Protein AF-A0A5J4PKU8-F1 (afdb_monomer_lite)

Radius of gyration: 22.81 Å; chains: 1; bounding box: 65×33×54 Å

Sequence (201 aa):
ILPSNAQAVIIAEKRQNESDTMTDYYGHSTTRTVILGFSTHKRDLFSEMRKSAKNFEGTAYLAEQNAEYENREKYSMGEGYYLGASKYNGWIIEKEKFYGSQEQIIERYALIASDEKNIRISATPTAEKADHETVTGYFQIVDYSEKALAIFGDTRPIKDQLKALGGRFNPKLTHEGGKQAGWIFQKSKENQLRELTGKIN

Structure (mmCIF, N/CA/C/O backbone):
data_AF-A0A5J4PKU8-F1
#
_entry.id   AF-A0A5J4PKU8-F1
#
loop_
_atom_site.group_PDB
_atom_site.id
_atom_site.type_symbol
_atom_site.label_atom_id
_atom_site.label_alt_id
_atom_site.label_comp_id
_atom_site.label_asym_id
_atom_site.label_entity_id
_atom_site.label_seq_id
_atom_site.pdbx_PDB_ins_code
_atom_site.Cartn_x
_atom_site.Cartn_y
_atom_site.Cartn_z
_atom_site.occupancy
_atom_site.B_iso_or_equiv
_atom_site.auth_seq_id
_atom_site.auth_comp_id
_atom_site.auth_asym_id
_atom_site.auth_atom_id
_atom_site.pdbx_PDB_model_num
ATOM 1 N N . ILE A 1 1 ? -9.080 10.513 -7.622 1.00 63.38 1 ILE A N 1
ATOM 2 C CA . ILE A 1 1 ? -9.808 10.101 -6.394 1.00 63.38 1 ILE A CA 1
ATOM 3 C C . ILE A 1 1 ? -8.764 9.798 -5.328 1.00 63.38 1 ILE A C 1
ATOM 5 O O . ILE A 1 1 ? -8.094 8.784 -5.445 1.00 63.38 1 ILE A O 1
ATOM 9 N N . LEU A 1 2 ? -8.572 10.695 -4.358 1.00 76.69 2 LEU A N 1
ATOM 10 C CA . LEU A 1 2 ? -7.687 10.482 -3.208 1.00 76.69 2 LEU A CA 1
ATOM 11 C C . LEU A 1 2 ? -8.569 10.384 -1.951 1.00 76.69 2 LEU A C 1
ATOM 13 O O . LEU A 1 2 ? -9.312 11.330 -1.688 1.00 76.69 2 LEU A O 1
ATOM 17 N N . PRO A 1 3 ? -8.562 9.261 -1.211 1.00 80.12 3 PRO A N 1
ATOM 18 C CA . PRO A 1 3 ? -9.356 9.133 0.010 1.00 80.12 3 PRO A CA 1
ATOM 19 C C . PRO A 1 3 ? -8.884 10.103 1.101 1.00 80.12 3 PRO A C 1
ATOM 21 O O . PRO A 1 3 ? -7.684 10.252 1.313 1.00 80.12 3 PRO A O 1
ATOM 24 N N . SER A 1 4 ? -9.816 10.702 1.847 1.00 76.88 4 SER A N 1
ATOM 25 C CA . SER A 1 4 ? -9.508 11.680 2.909 1.00 76.88 4 SER A CA 1
ATOM 26 C C . SER A 1 4 ? -8.737 11.095 4.098 1.00 76.88 4 SER A C 1
ATOM 28 O O . SER A 1 4 ? -8.065 11.818 4.826 1.00 76.88 4 SER A O 1
ATOM 30 N N . ASN A 1 5 ? -8.815 9.779 4.306 1.00 80.12 5 ASN A N 1
ATOM 31 C CA . ASN A 1 5 ? -8.081 9.053 5.344 1.00 80.12 5 ASN A CA 1
ATOM 32 C C . ASN A 1 5 ? -6.785 8.397 4.828 1.00 80.12 5 ASN A C 1
ATOM 34 O O . ASN A 1 5 ? -6.136 7.655 5.576 1.00 80.12 5 ASN A O 1
ATOM 38 N N . ALA A 1 6 ? -6.419 8.617 3.561 1.00 84.62 6 ALA A N 1
ATOM 39 C CA . ALA A 1 6 ? -5.191 8.077 3.005 1.00 84.62 6 ALA A CA 1
ATOM 40 C C . ALA A 1 6 ? -3.980 8.784 3.628 1.00 84.62 6 ALA A C 1
ATOM 42 O O . ALA A 1 6 ? -3.899 10.006 3.685 1.00 84.62 6 ALA A O 1
ATOM 43 N N . GLN A 1 7 ? -3.021 7.992 4.096 1.00 87.44 7 GLN A N 1
ATOM 44 C CA . GLN A 1 7 ? -1.744 8.456 4.642 1.00 87.44 7 GLN A CA 1
ATOM 45 C C . GLN A 1 7 ? -0.559 8.098 3.734 1.00 87.44 7 GLN A C 1
ATOM 47 O O . GLN A 1 7 ? 0.571 8.504 4.010 1.00 87.44 7 GLN A O 1
ATOM 52 N N . ALA A 1 8 ? -0.797 7.296 2.696 1.00 90.50 8 ALA A N 1
ATOM 53 C CA . ALA A 1 8 ? 0.196 6.887 1.717 1.00 90.50 8 ALA A CA 1
ATOM 54 C C . ALA A 1 8 ? -0.471 6.430 0.411 1.00 90.50 8 ALA A C 1
ATOM 56 O O . ALA A 1 8 ? -1.631 6.004 0.409 1.00 90.50 8 ALA A O 1
ATOM 57 N N . VAL A 1 9 ? 0.296 6.438 -0.672 1.00 91.62 9 VAL A N 1
ATOM 58 C CA . VAL A 1 9 ? -0.043 5.838 -1.965 1.00 91.62 9 VAL A CA 1
ATOM 59 C C . VAL A 1 9 ? 0.887 4.657 -2.231 1.00 91.62 9 VAL A C 1
ATOM 61 O O . VAL A 1 9 ? 2.054 4.665 -1.841 1.00 91.62 9 VAL A O 1
ATOM 64 N N . ILE A 1 10 ? 0.348 3.608 -2.840 1.00 93.94 10 ILE A N 1
ATOM 65 C CA . ILE A 1 10 ? 1.103 2.445 -3.297 1.00 93.94 10 ILE A CA 1
ATOM 66 C C . ILE A 1 10 ? 1.221 2.576 -4.808 1.00 93.94 10 ILE A C 1
ATOM 68 O O . ILE A 1 10 ? 0.206 2.580 -5.513 1.00 93.94 10 ILE A O 1
ATOM 72 N N . ILE A 1 11 ? 2.452 2.697 -5.287 1.00 94.12 11 ILE A N 1
ATOM 73 C CA . ILE A 1 11 ? 2.769 2.912 -6.697 1.00 94.12 11 ILE A CA 1
ATOM 74 C C . ILE A 1 11 ? 3.611 1.765 -7.229 1.00 94.12 11 ILE A C 1
ATOM 76 O O . ILE A 1 11 ? 4.348 1.134 -6.477 1.00 94.12 11 ILE A O 1
ATOM 80 N N . ALA A 1 12 ? 3.494 1.513 -8.526 1.00 95.38 12 ALA A N 1
ATOM 81 C CA . ALA A 1 12 ? 4.373 0.644 -9.281 1.00 95.38 12 ALA A CA 1
ATOM 82 C C . ALA A 1 12 ? 5.115 1.446 -10.345 1.00 95.38 12 ALA A C 1
ATOM 84 O O . ALA A 1 12 ? 4.489 2.058 -11.210 1.00 95.38 12 ALA A O 1
ATOM 85 N N . GLU A 1 13 ? 6.438 1.402 -10.310 1.00 94.44 13 GLU A N 1
ATOM 86 C CA . GLU A 1 13 ? 7.311 2.053 -11.278 1.00 94.44 13 GLU A CA 1
ATOM 87 C C . GLU A 1 13 ? 7.999 1.016 -12.158 1.00 94.44 13 GLU A C 1
ATOM 89 O O . GLU A 1 13 ? 8.624 0.083 -11.658 1.00 94.44 13 GLU A O 1
ATOM 94 N N . LYS A 1 14 ? 7.902 1.175 -13.479 1.00 94.44 14 LYS A N 1
ATOM 95 C CA . LYS A 1 14 ? 8.684 0.396 -14.435 1.00 94.44 14 LYS A CA 1
ATOM 96 C C . LYS A 1 14 ? 10.022 1.081 -14.645 1.00 94.44 14 LYS A C 1
ATOM 98 O O . LYS A 1 14 ? 10.102 2.078 -15.372 1.00 94.44 14 LYS A O 1
ATOM 103 N N . ARG A 1 15 ? 11.059 0.525 -14.035 1.00 93.50 15 ARG A N 1
ATOM 104 C CA . ARG A 1 15 ? 12.422 1.040 -14.112 1.00 93.50 15 ARG A CA 1
ATOM 105 C C . ARG A 1 15 ? 13.226 0.310 -15.174 1.00 93.50 15 ARG A C 1
ATOM 107 O O . ARG A 1 15 ? 13.052 -0.894 -15.378 1.00 93.50 15 ARG A O 1
ATOM 114 N N . GLN A 1 16 ? 14.086 1.054 -15.853 1.00 90.44 16 GLN A N 1
ATOM 115 C CA . GLN A 1 16 ? 15.059 0.532 -16.798 1.00 90.44 16 GLN A CA 1
ATOM 116 C C . GLN A 1 16 ? 16.458 0.872 -16.292 1.00 90.44 16 GLN A C 1
ATOM 118 O O . GLN A 1 16 ? 16.729 2.015 -15.932 1.00 90.44 16 GLN A O 1
ATOM 123 N N . ASN A 1 17 ? 17.327 -0.137 -16.246 1.00 88.81 17 ASN A N 1
ATOM 124 C CA . ASN A 1 17 ? 18.687 0.028 -15.755 1.00 88.81 17 ASN A CA 1
ATOM 125 C C . ASN A 1 17 ? 19.510 0.834 -16.768 1.00 88.81 17 ASN A C 1
ATOM 127 O O . ASN A 1 17 ? 19.551 0.475 -17.945 1.00 88.81 17 ASN A O 1
ATOM 131 N N . GLU A 1 18 ? 20.164 1.887 -16.289 1.00 86.69 18 GLU A N 1
ATOM 132 C CA . GLU A 1 18 ? 21.045 2.771 -17.065 1.00 86.69 18 GLU A CA 1
ATOM 133 C C . GLU A 1 18 ? 22.462 2.812 -16.471 1.00 86.69 18 GLU A C 1
ATOM 135 O O . GLU A 1 18 ? 23.249 3.707 -16.766 1.00 86.69 18 GLU A O 1
ATOM 140 N N . SER A 1 19 ? 22.788 1.845 -15.611 1.00 81.69 19 SER A N 1
ATOM 141 C CA . SER A 1 19 ? 24.108 1.731 -14.994 1.00 81.69 19 SER A CA 1
ATOM 142 C C . SER A 1 19 ? 25.161 1.396 -16.045 1.00 81.69 19 SER A C 1
ATOM 144 O O . SER A 1 19 ? 24.968 0.498 -16.871 1.00 81.69 19 SER A O 1
ATOM 146 N N . ASP A 1 20 ? 26.295 2.083 -15.978 1.00 79.75 20 ASP A N 1
ATOM 147 C CA . ASP A 1 20 ? 27.429 1.830 -16.857 1.00 79.75 20 ASP A CA 1
ATOM 148 C C . ASP A 1 20 ? 28.435 0.945 -16.126 1.00 79.75 20 ASP A C 1
ATOM 150 O O . ASP A 1 20 ? 29.124 1.386 -15.212 1.00 79.75 20 ASP A O 1
ATOM 154 N N . THR A 1 21 ? 28.544 -0.309 -16.562 1.00 73.69 21 THR A N 1
ATOM 155 C CA . THR A 1 21 ? 29.445 -1.312 -15.973 1.00 73.69 21 THR A CA 1
ATOM 156 C C . THR A 1 21 ? 30.934 -0.963 -16.066 1.00 73.69 21 THR A C 1
ATOM 158 O O . THR A 1 21 ? 31.742 -1.613 -15.405 1.00 73.69 21 THR A O 1
ATOM 161 N N . MET A 1 22 ? 31.308 0.018 -16.893 1.00 74.94 22 MET A N 1
ATOM 162 C CA . MET A 1 22 ? 32.687 0.498 -17.039 1.00 74.94 22 MET A CA 1
ATOM 163 C C . MET A 1 22 ? 33.008 1.661 -16.088 1.00 74.94 22 MET A C 1
ATOM 165 O O . MET A 1 22 ? 34.162 2.087 -16.018 1.00 74.94 22 MET A O 1
ATOM 169 N N . THR A 1 23 ? 32.017 2.163 -15.343 1.00 74.69 23 THR A N 1
ATOM 170 C CA . THR A 1 23 ? 32.163 3.233 -14.344 1.00 74.69 23 THR A CA 1
ATOM 171 C C . THR A 1 23 ? 31.505 2.836 -13.017 1.00 74.69 23 THR A C 1
ATOM 173 O O . THR A 1 23 ? 30.868 1.791 -12.906 1.00 74.69 23 THR A O 1
ATOM 176 N N . ASP A 1 24 ? 31.657 3.657 -11.979 1.00 78.25 24 ASP A N 1
ATOM 177 C CA . ASP A 1 24 ? 30.945 3.519 -10.702 1.00 78.25 24 ASP A CA 1
ATOM 178 C C . ASP A 1 24 ? 29.543 4.164 -10.724 1.00 78.25 24 ASP A C 1
ATOM 180 O O . ASP A 1 24 ? 28.934 4.386 -9.674 1.00 78.25 24 ASP A O 1
ATOM 184 N N . TYR A 1 25 ? 29.006 4.452 -11.914 1.00 80.50 25 TYR A N 1
ATOM 185 C CA . TYR A 1 25 ? 27.690 5.051 -12.083 1.00 80.50 25 TYR A CA 1
ATOM 186 C C . TYR A 1 25 ? 26.569 4.003 -12.040 1.00 80.50 25 TYR A C 1
ATOM 188 O O . TYR A 1 25 ? 26.417 3.181 -12.948 1.00 80.50 25 TYR A O 1
ATOM 196 N N . TYR A 1 26 ? 25.730 4.092 -11.004 1.00 78.31 26 TYR A N 1
ATOM 197 C CA . TYR A 1 26 ? 24.528 3.276 -10.834 1.00 78.31 26 TYR A CA 1
ATOM 198 C C . TYR A 1 26 ? 23.279 4.148 -10.943 1.00 78.31 26 TYR A C 1
ATOM 200 O O . TYR A 1 26 ? 23.085 5.073 -10.153 1.00 78.31 26 TYR A O 1
ATOM 208 N N . GLY A 1 27 ? 22.418 3.845 -11.913 1.00 82.88 27 GLY A N 1
ATOM 209 C CA . GLY A 1 27 ? 21.256 4.668 -12.233 1.00 82.88 27 GLY A CA 1
ATOM 210 C C . GLY A 1 27 ? 20.126 3.884 -12.892 1.00 82.88 27 GLY A C 1
ATOM 211 O O . GLY A 1 27 ? 20.308 2.770 -13.390 1.00 82.88 27 GLY A O 1
ATOM 212 N N . HIS A 1 28 ? 18.931 4.467 -12.867 1.00 87.50 28 HIS A N 1
ATOM 213 C CA . HIS A 1 28 ? 17.771 3.962 -13.589 1.00 87.50 28 HIS A CA 1
ATOM 214 C C . HIS A 1 28 ? 16.870 5.113 -14.030 1.00 87.50 28 HIS A C 1
ATOM 216 O O . HIS A 1 28 ? 16.802 6.148 -13.363 1.00 87.50 28 HIS A O 1
ATOM 222 N N . SER A 1 29 ? 16.105 4.881 -15.092 1.00 88.38 29 SER A N 1
ATOM 223 C CA . SER A 1 29 ? 15.015 5.761 -15.506 1.00 88.38 29 SER A CA 1
ATOM 224 C C . SER A 1 29 ? 13.658 5.103 -15.260 1.00 88.38 29 SER A C 1
ATOM 226 O O . SER A 1 29 ? 13.487 3.889 -15.415 1.00 88.38 29 SER A O 1
ATOM 228 N N . THR A 1 30 ? 12.667 5.903 -14.859 1.00 90.94 30 THR A N 1
ATOM 229 C CA . THR A 1 30 ? 11.283 5.441 -14.692 1.00 90.94 30 THR A CA 1
ATOM 230 C C . THR A 1 30 ? 10.509 5.690 -15.978 1.00 90.94 30 THR A C 1
ATOM 232 O O . THR A 1 30 ? 10.196 6.822 -16.335 1.00 90.94 30 THR A O 1
ATOM 235 N N . THR A 1 31 ? 10.180 4.606 -16.675 1.00 89.38 31 THR A N 1
ATOM 236 C CA . THR A 1 31 ? 9.471 4.646 -17.966 1.00 89.38 31 THR A CA 1
ATOM 237 C C . THR A 1 31 ? 7.957 4.731 -17.807 1.00 89.38 31 THR A C 1
ATOM 239 O O . THR A 1 31 ? 7.258 5.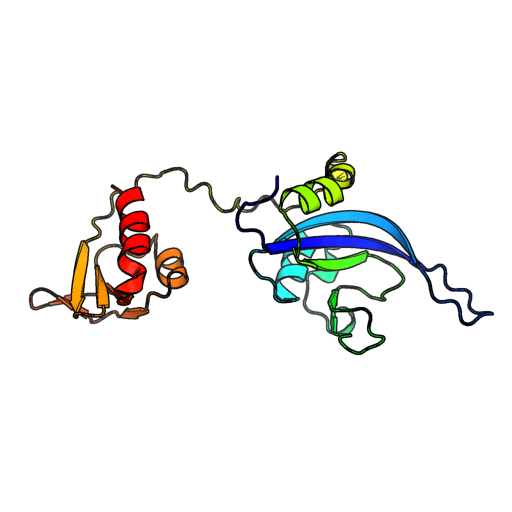196 -18.706 1.00 89.38 31 THR A O 1
ATOM 242 N N . ARG A 1 32 ? 7.426 4.248 -16.679 1.00 90.56 32 ARG A N 1
ATOM 243 C CA . ARG A 1 32 ? 5.990 4.247 -16.396 1.00 90.56 32 ARG A CA 1
ATOM 244 C C . ARG A 1 32 ? 5.727 4.168 -14.902 1.00 90.56 32 ARG A C 1
ATOM 246 O O . ARG A 1 32 ? 6.312 3.322 -14.236 1.00 90.56 32 ARG A O 1
ATOM 253 N N . THR A 1 33 ? 4.770 4.953 -14.424 1.00 91.75 33 THR A N 1
ATOM 254 C CA . THR A 1 33 ? 4.276 4.887 -13.045 1.00 91.75 33 THR A CA 1
ATOM 255 C C . THR A 1 33 ? 2.795 4.540 -13.055 1.00 91.75 33 THR A C 1
ATOM 257 O O . THR A 1 33 ? 2.028 5.093 -13.841 1.00 91.75 33 THR A O 1
ATOM 260 N N . VAL A 1 34 ? 2.393 3.606 -12.198 1.00 92.69 34 VAL A N 1
ATOM 261 C CA . VAL A 1 34 ? 1.014 3.138 -12.050 1.00 92.69 34 VAL A CA 1
ATOM 262 C C . VAL A 1 34 ? 0.613 3.246 -10.585 1.00 92.69 34 VAL A C 1
ATOM 264 O O . VAL A 1 34 ? 1.287 2.717 -9.708 1.00 92.69 34 VAL A O 1
ATOM 267 N N . ILE A 1 35 ? -0.505 3.903 -10.305 1.00 91.94 35 ILE A N 1
ATOM 268 C CA . ILE A 1 35 ? -1.098 3.957 -8.970 1.00 91.94 35 ILE A CA 1
ATOM 269 C C . ILE A 1 35 ? -1.844 2.644 -8.739 1.00 91.94 35 ILE A C 1
ATOM 271 O O . ILE A 1 35 ? -2.837 2.365 -9.414 1.00 91.94 35 ILE A O 1
ATOM 275 N N . LEU A 1 36 ? -1.368 1.846 -7.783 1.00 91.12 36 LEU A N 1
ATOM 276 C CA . LEU A 1 36 ? -1.957 0.552 -7.441 1.00 91.12 36 LEU A CA 1
ATOM 277 C C . LEU A 1 36 ? -2.980 0.641 -6.304 1.00 91.12 36 LEU A C 1
ATOM 279 O O . LEU A 1 36 ? -3.867 -0.206 -6.197 1.00 91.12 36 LEU A O 1
ATOM 283 N N . GLY A 1 37 ? -2.873 1.648 -5.435 1.00 90.81 37 GLY A N 1
ATOM 284 C CA . GLY A 1 37 ? -3.809 1.823 -4.327 1.00 90.81 37 GLY A CA 1
ATOM 285 C C . GLY A 1 37 ? -3.425 2.924 -3.349 1.00 90.81 37 GLY A C 1
ATOM 286 O O . GLY A 1 37 ? -2.385 3.565 -3.473 1.00 90.81 37 GLY A O 1
ATOM 287 N N . PHE A 1 38 ? -4.269 3.113 -2.339 1.00 89.44 38 PHE A N 1
ATOM 288 C CA . PHE A 1 38 ? -4.036 4.033 -1.228 1.00 89.44 38 PHE A CA 1
ATOM 289 C C . PHE A 1 38 ? -4.008 3.263 0.087 1.00 89.44 38 PHE A C 1
ATOM 291 O O . PHE A 1 38 ? -4.675 2.241 0.240 1.00 89.44 38 PHE A O 1
ATOM 298 N N . SER A 1 39 ? -3.246 3.768 1.050 1.00 86.88 39 SER A N 1
ATOM 299 C CA . SER A 1 39 ? -3.094 3.162 2.366 1.00 86.88 39 SER A CA 1
ATOM 300 C C . SER A 1 39 ? -3.455 4.155 3.461 1.00 86.88 39 SER A C 1
ATOM 302 O O . SER A 1 39 ? -3.035 5.309 3.432 1.00 86.88 39 SER A O 1
ATOM 304 N N . THR A 1 40 ? -4.134 3.671 4.494 1.00 86.25 40 THR A N 1
ATOM 305 C CA . THR A 1 40 ? -4.431 4.416 5.726 1.00 86.25 40 THR A CA 1
ATOM 306 C C . THR A 1 40 ? -3.295 4.352 6.750 1.00 86.25 40 THR A C 1
ATOM 308 O O . THR A 1 40 ? -3.353 5.026 7.773 1.00 86.25 40 THR A O 1
ATOM 311 N N . HIS A 1 41 ? -2.245 3.565 6.501 1.00 82.94 41 HIS A N 1
ATOM 312 C CA . HIS A 1 41 ? -1.101 3.394 7.393 1.00 82.94 41 HIS A CA 1
ATOM 313 C C . HIS A 1 41 ? 0.172 4.046 6.836 1.00 82.94 41 HIS A C 1
ATOM 315 O O . HIS A 1 41 ? 0.477 3.926 5.652 1.00 82.94 41 HIS A O 1
ATOM 321 N N . LYS A 1 42 ? 0.989 4.646 7.711 1.00 83.44 42 LYS A N 1
ATOM 322 C CA . LYS A 1 42 ? 2.340 5.141 7.364 1.00 83.44 42 LYS A CA 1
ATOM 323 C C . LYS A 1 42 ? 3.427 4.064 7.412 1.00 83.44 42 LYS A C 1
ATOM 325 O O . LYS A 1 42 ? 4.571 4.327 7.059 1.00 83.44 42 LYS A O 1
ATOM 330 N N . ARG A 1 43 ? 3.108 2.864 7.904 1.00 85.25 43 ARG A N 1
ATOM 331 C CA . ARG A 1 43 ? 4.070 1.756 8.002 1.00 85.25 43 ARG A CA 1
ATOM 332 C C . ARG A 1 43 ? 4.298 1.125 6.633 1.00 85.25 43 ARG A C 1
ATOM 334 O O . ARG A 1 43 ? 3.350 0.958 5.871 1.00 85.25 43 ARG A O 1
ATOM 341 N N . ASP A 1 44 ? 5.536 0.725 6.374 1.00 86.81 44 ASP A N 1
ATOM 342 C CA . ASP A 1 44 ? 5.917 -0.005 5.165 1.00 86.81 44 ASP A CA 1
ATOM 343 C C . ASP A 1 44 ? 5.532 -1.480 5.339 1.00 86.81 44 ASP A C 1
ATOM 345 O O . ASP A 1 44 ? 6.255 -2.258 5.964 1.00 86.81 44 ASP A O 1
ATOM 349 N N . LEU A 1 45 ? 4.331 -1.839 4.881 1.00 88.38 45 LEU A N 1
ATOM 350 C CA . LEU A 1 45 ? 3.770 -3.183 5.005 1.00 88.38 45 LEU A CA 1
ATOM 351 C C . LEU A 1 45 ? 3.799 -3.876 3.641 1.00 88.38 45 LEU A C 1
ATOM 353 O O . LEU A 1 45 ? 3.022 -3.531 2.753 1.00 88.38 45 LEU A O 1
ATOM 357 N N . PHE A 1 46 ? 4.651 -4.892 3.480 1.00 90.56 46 PHE A N 1
ATOM 358 C CA . PHE A 1 46 ? 4.696 -5.666 2.233 1.00 90.56 46 PHE A CA 1
ATOM 359 C C . PHE A 1 46 ? 3.386 -6.395 1.941 1.00 90.56 46 PHE A C 1
ATOM 361 O O . PHE A 1 46 ? 3.045 -6.576 0.781 1.00 90.56 46 PHE A O 1
ATOM 368 N N . SER A 1 47 ? 2.611 -6.759 2.966 1.00 89.56 47 SER A N 1
ATOM 369 C CA . SER A 1 47 ? 1.279 -7.343 2.781 1.00 89.56 47 SER A CA 1
ATOM 370 C C . SER A 1 47 ? 0.329 -6.411 2.023 1.00 89.56 47 SER A C 1
ATOM 372 O O . SER A 1 47 ? -0.442 -6.881 1.190 1.00 89.56 47 SER A O 1
ATOM 374 N N . GLU A 1 48 ? 0.396 -5.099 2.267 1.00 91.12 48 GLU A N 1
ATOM 375 C CA . GLU A 1 48 ? -0.401 -4.117 1.525 1.00 91.12 48 GLU A CA 1
ATOM 376 C C . GLU A 1 48 ? 0.108 -3.947 0.097 1.00 91.12 48 GLU A C 1
ATOM 378 O O . GLU A 1 48 ? -0.692 -3.930 -0.834 1.00 91.12 48 GLU A O 1
ATOM 383 N N . MET A 1 49 ? 1.430 -3.873 -0.086 1.00 93.31 49 MET A N 1
ATOM 384 C CA . MET A 1 49 ? 2.032 -3.775 -1.419 1.00 93.31 49 MET A CA 1
ATOM 385 C C . MET A 1 49 ? 1.681 -4.997 -2.277 1.00 93.31 49 MET A C 1
ATOM 387 O O . MET A 1 49 ? 1.241 -4.835 -3.409 1.00 93.31 49 MET A O 1
ATOM 391 N N . ARG A 1 50 ? 1.763 -6.208 -1.710 1.00 92.81 50 ARG A N 1
ATOM 392 C CA . ARG A 1 50 ? 1.357 -7.468 -2.354 1.00 92.81 50 ARG A CA 1
ATOM 393 C C . ARG A 1 50 ? -0.122 -7.500 -2.713 1.00 92.81 50 ARG A C 1
ATOM 395 O O . ARG A 1 50 ? -0.483 -7.930 -3.804 1.00 92.81 50 ARG A O 1
ATOM 402 N N . LYS A 1 51 ? -0.988 -7.034 -1.807 1.00 91.56 51 LYS A N 1
ATOM 403 C CA . LYS A 1 51 ? -2.428 -6.944 -2.077 1.00 91.56 51 LYS A CA 1
ATOM 404 C C . LYS A 1 51 ? -2.691 -6.041 -3.283 1.00 91.56 51 LYS A C 1
ATOM 406 O O . LYS A 1 51 ? -3.445 -6.432 -4.165 1.00 91.56 51 LYS A O 1
ATOM 411 N N . SER A 1 52 ? -2.032 -4.886 -3.336 1.00 90.62 52 SER A N 1
ATOM 412 C CA . SER A 1 52 ? -2.166 -3.922 -4.433 1.00 90.62 52 SER A CA 1
ATOM 413 C C . SER A 1 52 ? -1.496 -4.384 -5.731 1.00 90.62 52 SER A C 1
ATOM 415 O O . SER A 1 52 ? -1.948 -4.018 -6.811 1.00 90.62 52 SER A O 1
ATOM 417 N N . ALA A 1 53 ? -0.463 -5.229 -5.655 1.00 92.12 53 ALA A N 1
ATOM 418 C CA . ALA A 1 53 ? 0.228 -5.788 -6.819 1.00 92.12 53 ALA A CA 1
ATOM 419 C C . ALA A 1 53 ? -0.711 -6.560 -7.761 1.00 92.12 53 ALA A C 1
ATOM 421 O O . ALA A 1 53 ? -0.501 -6.560 -8.974 1.00 92.12 53 ALA A O 1
ATOM 422 N N . LYS A 1 54 ? -1.776 -7.170 -7.214 1.00 90.88 54 LYS A N 1
ATOM 423 C CA . LYS A 1 54 ? -2.806 -7.910 -7.968 1.00 90.88 54 LYS A CA 1
ATOM 424 C C . LYS A 1 54 ? -3.619 -7.024 -8.909 1.00 90.88 54 LYS A C 1
ATOM 426 O O . LYS A 1 54 ? -4.244 -7.532 -9.833 1.00 90.88 54 LYS A O 1
ATOM 431 N N . ASN A 1 55 ? -3.619 -5.714 -8.682 1.00 89.25 55 ASN A N 1
ATOM 432 C CA . ASN A 1 55 ? -4.497 -4.790 -9.391 1.00 89.25 55 ASN A CA 1
ATOM 433 C C . ASN A 1 55 ? -4.006 -4.475 -10.808 1.00 89.25 55 ASN A C 1
ATOM 435 O O . ASN A 1 55 ? -4.757 -3.945 -11.627 1.00 89.25 55 ASN A O 1
ATOM 439 N N . PHE A 1 56 ? -2.747 -4.795 -11.099 1.00 91.44 56 PHE A N 1
ATOM 440 C CA . PHE A 1 56 ? -2.122 -4.555 -12.384 1.00 91.44 56 PHE A CA 1
ATOM 441 C C . PHE A 1 56 ? -1.383 -5.808 -12.846 1.00 91.44 56 PHE A C 1
ATOM 443 O O . PHE A 1 56 ? -0.517 -6.326 -12.145 1.00 91.44 56 PHE A O 1
ATOM 450 N N . GLU A 1 57 ? -1.699 -6.275 -14.054 1.00 88.56 57 GLU A N 1
ATOM 451 C CA . GLU A 1 57 ? -1.105 -7.487 -14.635 1.00 88.56 57 GLU A CA 1
ATOM 452 C C . GLU A 1 57 ? 0.427 -7.434 -14.648 1.00 88.56 57 GLU A C 1
ATOM 454 O O . GLU A 1 57 ? 1.083 -8.428 -14.345 1.00 88.56 57 GLU A O 1
ATOM 459 N N . GLY A 1 58 ? 1.005 -6.253 -14.902 1.00 87.75 58 GLY A N 1
ATOM 460 C CA . GLY A 1 58 ? 2.455 -6.060 -14.908 1.00 87.75 58 GLY A CA 1
ATOM 461 C C . GLY A 1 58 ? 3.127 -6.272 -13.551 1.00 87.75 58 GLY A C 1
ATOM 462 O O . GLY A 1 58 ? 4.329 -6.488 -13.521 1.00 87.75 58 GLY A O 1
ATOM 463 N N . THR A 1 59 ? 2.380 -6.258 -12.446 1.00 92.31 59 THR A N 1
ATOM 464 C CA . THR A 1 59 ? 2.896 -6.499 -11.089 1.00 92.31 59 THR A CA 1
ATOM 465 C C . THR A 1 59 ? 2.317 -7.742 -10.426 1.00 92.31 59 THR A C 1
ATOM 467 O O . THR A 1 59 ? 2.684 -8.046 -9.294 1.00 92.31 59 THR A O 1
ATOM 470 N N . ALA A 1 60 ? 1.436 -8.487 -11.097 1.00 90.81 60 ALA A N 1
ATOM 471 C CA . ALA A 1 60 ? 0.700 -9.589 -10.478 1.00 90.81 60 ALA A CA 1
ATOM 472 C C . ALA A 1 60 ? 1.620 -10.684 -9.904 1.00 90.81 60 ALA A C 1
ATOM 474 O O . ALA A 1 60 ? 1.303 -11.282 -8.878 1.00 90.81 60 ALA A O 1
ATOM 475 N N . TYR A 1 61 ? 2.795 -10.896 -10.503 1.00 90.19 61 TYR A N 1
ATOM 476 C CA . TYR A 1 61 ? 3.798 -11.850 -10.015 1.00 90.19 61 TYR A CA 1
ATOM 477 C C . TYR A 1 61 ? 4.431 -11.454 -8.667 1.00 90.19 61 TYR A C 1
ATOM 479 O O . TYR A 1 61 ? 4.968 -12.308 -7.968 1.00 90.19 61 TYR A O 1
ATOM 487 N N . LEU A 1 62 ? 4.343 -10.178 -8.272 1.00 90.81 62 LEU A N 1
ATOM 488 C CA . LEU A 1 62 ? 4.807 -9.669 -6.975 1.00 90.81 62 LEU A CA 1
ATOM 489 C C . LEU A 1 62 ? 3.749 -9.808 -5.873 1.00 90.81 62 LEU A C 1
ATOM 491 O O . LEU A 1 62 ? 3.976 -9.373 -4.747 1.00 90.81 62 LEU A O 1
ATOM 495 N N . ALA A 1 63 ? 2.573 -10.357 -6.180 1.00 89.81 63 ALA A N 1
ATOM 496 C CA . ALA A 1 63 ? 1.470 -10.436 -5.230 1.00 89.81 63 ALA A CA 1
ATOM 497 C C . ALA A 1 63 ? 1.608 -11.560 -4.198 1.00 89.81 63 ALA A C 1
ATOM 499 O O . ALA A 1 63 ? 0.961 -11.515 -3.148 1.00 89.81 63 ALA A O 1
ATOM 500 N N . GLU A 1 64 ? 2.431 -12.559 -4.492 1.00 88.31 64 GLU A N 1
ATOM 501 C CA . GLU A 1 64 ? 2.719 -13.658 -3.582 1.00 88.31 64 GLU A CA 1
ATOM 502 C C . GLU A 1 64 ? 3.925 -13.335 -2.702 1.00 88.31 64 GLU A C 1
ATOM 504 O O . GLU A 1 64 ? 4.777 -12.507 -3.031 1.00 88.31 64 GLU A O 1
ATOM 509 N N . GLN A 1 65 ? 3.971 -13.948 -1.522 1.00 89.56 65 GLN A N 1
ATOM 510 C CA . GLN A 1 65 ? 5.088 -13.741 -0.612 1.00 89.56 65 GLN A CA 1
ATOM 511 C C . GLN A 1 65 ? 6.351 -14.387 -1.186 1.00 89.56 65 GLN A C 1
ATOM 513 O O . GLN A 1 65 ? 6.422 -15.605 -1.316 1.00 89.56 65 GLN A O 1
ATOM 518 N N . ASN A 1 66 ? 7.357 -13.565 -1.480 1.00 89.69 66 ASN A N 1
ATOM 519 C CA . ASN A 1 66 ? 8.657 -14.018 -1.956 1.00 89.69 66 ASN A CA 1
ATOM 520 C C . ASN A 1 66 ? 9.767 -13.163 -1.329 1.00 89.69 66 ASN A C 1
ATOM 522 O O . ASN A 1 66 ? 9.773 -11.943 -1.481 1.00 89.69 66 ASN A O 1
ATOM 526 N N . ALA A 1 67 ? 10.703 -13.812 -0.630 1.00 87.69 67 ALA A N 1
ATOM 527 C CA . ALA A 1 67 ? 11.823 -13.145 0.027 1.00 87.69 67 ALA A CA 1
ATOM 528 C C . ALA A 1 67 ? 12.787 -12.475 -0.965 1.00 87.69 67 ALA A C 1
ATOM 530 O O . ALA A 1 67 ? 13.345 -11.435 -0.636 1.00 87.69 67 ALA A O 1
ATOM 531 N N . GLU A 1 68 ? 12.935 -13.016 -2.178 1.00 88.69 68 GLU A N 1
ATOM 532 C CA . GLU A 1 68 ? 13.794 -12.441 -3.226 1.00 88.69 68 GLU A CA 1
ATOM 533 C C . GLU A 1 68 ? 13.246 -11.124 -3.777 1.00 88.69 68 GLU A C 1
ATOM 535 O O . GLU A 1 68 ? 13.991 -10.313 -4.316 1.00 88.69 68 GLU A O 1
ATOM 540 N N . TYR A 1 69 ? 11.938 -10.904 -3.634 1.00 91.31 69 TYR A N 1
ATOM 541 C CA . TYR A 1 69 ? 11.289 -9.677 -4.072 1.00 91.31 69 TYR A CA 1
ATOM 542 C C . TYR A 1 69 ? 11.017 -8.703 -2.928 1.00 91.31 69 TYR A C 1
ATOM 544 O O . TYR A 1 69 ? 10.625 -7.579 -3.209 1.00 91.31 69 TYR A O 1
ATOM 552 N N . GLU A 1 70 ? 11.214 -9.077 -1.661 1.00 93.19 70 GLU A N 1
ATOM 553 C CA . GLU A 1 70 ? 10.987 -8.207 -0.499 1.00 93.19 70 GLU A CA 1
ATOM 554 C C . GLU A 1 70 ? 12.273 -7.503 -0.047 1.00 93.19 70 GLU A C 1
ATOM 556 O O . GLU A 1 70 ? 12.988 -7.973 0.840 1.00 93.19 70 GLU A O 1
ATOM 561 N N . ASN A 1 71 ? 12.527 -6.314 -0.586 1.00 92.44 71 ASN A N 1
ATOM 562 C CA . ASN A 1 71 ? 13.742 -5.564 -0.280 1.00 92.44 71 ASN A CA 1
ATOM 563 C C . ASN A 1 71 ? 13.536 -4.646 0.928 1.00 92.44 71 ASN A C 1
ATOM 565 O O . ASN A 1 71 ? 12.600 -3.845 0.973 1.00 92.44 71 ASN A O 1
ATOM 569 N N . ARG A 1 72 ? 14.407 -4.783 1.937 1.00 90.81 72 ARG A N 1
ATOM 570 C CA . ARG A 1 72 ? 14.301 -4.139 3.263 1.00 90.81 72 ARG A CA 1
ATOM 571 C C . ARG A 1 72 ? 15.520 -3.276 3.572 1.00 90.81 72 ARG A C 1
ATOM 573 O O . ARG A 1 72 ? 16.140 -3.394 4.628 1.00 90.81 72 ARG A O 1
ATOM 580 N N . GLU A 1 73 ? 15.858 -2.385 2.662 1.00 87.50 73 GLU A N 1
ATOM 581 C CA . GLU A 1 73 ? 17.119 -1.650 2.663 1.00 87.50 73 GLU A CA 1
ATOM 582 C C . GLU A 1 73 ? 16.995 -0.313 3.415 1.00 87.50 73 GLU A C 1
ATOM 584 O O . GLU A 1 73 ? 17.017 0.767 2.833 1.00 87.50 73 GLU A O 1
ATOM 589 N N . LYS A 1 74 ? 16.831 -0.366 4.744 1.00 78.19 74 LYS A N 1
ATOM 590 C CA . LYS A 1 74 ? 16.775 0.829 5.621 1.00 78.19 74 LYS A CA 1
ATOM 591 C C . LYS A 1 74 ? 18.110 1.137 6.308 1.00 78.19 74 LYS A C 1
ATOM 593 O O . LYS A 1 74 ? 18.168 1.278 7.527 1.00 78.19 74 LYS A O 1
ATOM 598 N N . TYR A 1 75 ? 19.182 1.236 5.535 1.00 78.62 75 TYR A N 1
ATOM 599 C CA . TYR A 1 75 ? 20.486 1.731 5.997 1.00 78.62 75 TYR A CA 1
ATOM 600 C C . TYR A 1 75 ? 20.860 3.014 5.237 1.00 78.62 75 TYR A C 1
ATOM 602 O O . TYR A 1 75 ? 20.167 3.389 4.301 1.00 78.62 75 TYR A O 1
ATOM 610 N N . SER A 1 76 ? 21.926 3.716 5.644 1.00 70.94 76 SER A N 1
ATOM 611 C CA . SER A 1 76 ? 22.278 5.069 5.150 1.00 70.94 76 SER A CA 1
ATOM 612 C C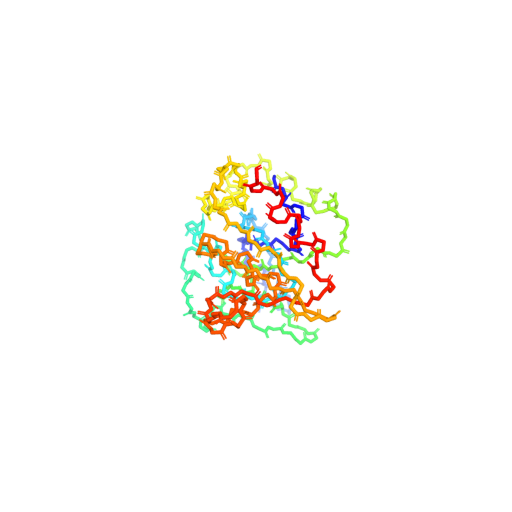 . SER A 1 76 ? 22.507 5.186 3.631 1.00 70.94 76 SER A C 1
ATOM 614 O O . SER A 1 76 ? 22.579 6.298 3.125 1.00 70.94 76 SER A O 1
ATOM 616 N N . MET A 1 77 ? 22.631 4.056 2.934 1.00 76.81 77 MET A N 1
ATOM 617 C CA . MET A 1 77 ? 22.808 3.923 1.480 1.00 76.81 77 MET A CA 1
ATOM 618 C C . MET A 1 77 ? 21.815 2.906 0.889 1.00 76.81 77 MET A C 1
ATOM 620 O O . MET A 1 77 ? 22.049 2.348 -0.174 1.00 76.81 77 MET A O 1
ATOM 624 N N . GLY A 1 78 ? 20.774 2.561 1.647 1.00 78.56 78 GLY A N 1
ATOM 625 C CA . GLY A 1 78 ? 19.790 1.565 1.257 1.00 78.56 78 GLY A CA 1
ATOM 626 C C . GLY A 1 78 ? 18.633 2.198 0.502 1.00 78.56 78 GLY A C 1
ATOM 627 O O . GLY A 1 78 ? 18.250 3.339 0.762 1.00 78.56 78 GLY A O 1
ATOM 628 N N . GLU A 1 79 ? 18.045 1.434 -0.407 1.00 79.56 79 GLU A N 1
ATOM 629 C CA . GLU A 1 79 ? 17.073 1.942 -1.371 1.00 79.56 79 GLU A CA 1
ATOM 630 C C . GLU A 1 79 ? 15.616 1.923 -0.879 1.00 79.56 79 GLU A C 1
ATOM 632 O O . GLU A 1 79 ? 14.672 2.134 -1.655 1.00 79.56 79 GLU A O 1
ATOM 637 N N . GLY A 1 80 ? 15.420 1.681 0.420 1.00 87.38 80 GLY A N 1
ATOM 638 C CA . GLY A 1 80 ? 14.127 1.712 1.089 1.00 87.38 80 GLY A CA 1
ATOM 639 C C . GLY A 1 80 ? 13.417 0.359 1.146 1.00 87.38 80 GLY A C 1
ATOM 640 O O . GLY A 1 80 ? 14.034 -0.701 1.214 1.00 87.38 80 GLY A O 1
ATOM 641 N N . TYR A 1 81 ? 12.085 0.405 1.235 1.00 92.19 81 TYR A N 1
ATOM 642 C CA . TYR A 1 81 ? 11.222 -0.779 1.313 1.00 92.19 81 TYR A CA 1
ATOM 643 C C . TYR A 1 81 ? 10.407 -0.891 0.030 1.00 92.19 81 TYR A C 1
ATOM 645 O O . TYR A 1 81 ? 9.539 -0.048 -0.205 1.00 92.19 81 TYR A O 1
ATOM 653 N N . TYR A 1 82 ? 10.660 -1.930 -0.762 1.00 93.56 82 TYR A N 1
ATOM 654 C CA . TYR A 1 82 ? 10.003 -2.112 -2.055 1.00 93.56 82 TYR A CA 1
ATOM 655 C C . TYR A 1 82 ? 9.837 -3.590 -2.426 1.00 93.56 82 TYR A C 1
ATOM 657 O O . TYR A 1 82 ? 10.595 -4.447 -1.964 1.00 93.56 82 TYR A O 1
ATOM 665 N N . LEU A 1 83 ? 8.838 -3.881 -3.266 1.00 94.06 83 LEU A N 1
ATOM 666 C CA . LEU A 1 83 ? 8.719 -5.162 -3.956 1.00 94.06 83 LEU A CA 1
ATOM 667 C C . LEU A 1 83 ? 9.331 -5.071 -5.348 1.00 94.06 83 LEU A C 1
ATOM 669 O O . LEU A 1 83 ? 8.940 -4.200 -6.119 1.00 94.06 83 LEU A O 1
ATOM 673 N N . GLY A 1 84 ? 10.244 -5.973 -5.686 1.00 93.19 84 GLY A N 1
ATOM 674 C CA . GLY A 1 84 ? 10.860 -6.007 -7.010 1.00 93.19 84 GLY A CA 1
ATOM 675 C C . GLY A 1 84 ? 12.094 -6.896 -7.059 1.00 93.19 84 GLY A C 1
ATOM 676 O O . GLY A 1 84 ? 12.688 -7.192 -6.029 1.00 93.19 84 GLY A O 1
ATOM 677 N N . ALA A 1 85 ? 12.484 -7.319 -8.261 1.00 89.31 85 ALA A N 1
ATOM 678 C CA . ALA A 1 85 ? 13.667 -8.162 -8.468 1.00 89.31 85 ALA A CA 1
ATOM 679 C C . ALA A 1 85 ? 14.989 -7.416 -8.230 1.00 89.31 85 ALA A C 1
ATOM 681 O O . ALA A 1 85 ? 15.991 -8.018 -7.868 1.00 89.31 85 ALA A O 1
ATOM 682 N N . SER A 1 86 ? 15.005 -6.110 -8.485 1.00 88.88 86 SER A N 1
ATOM 683 C CA . SER A 1 86 ? 16.173 -5.244 -8.336 1.00 88.88 86 SER A CA 1
ATOM 684 C C . SER A 1 86 ? 15.706 -3.799 -8.296 1.00 88.88 86 SER A C 1
ATOM 686 O O . SER A 1 86 ? 14.750 -3.465 -8.981 1.00 88.88 86 SER A O 1
ATOM 688 N N . LYS A 1 87 ? 16.403 -2.911 -7.586 1.00 86.25 87 LYS A N 1
ATOM 689 C CA . LYS A 1 87 ? 16.071 -1.481 -7.571 1.00 86.25 87 LYS A CA 1
ATOM 690 C C . LYS A 1 87 ? 16.038 -0.830 -8.962 1.00 86.25 87 LYS A C 1
ATOM 692 O O . LYS A 1 87 ? 15.245 0.090 -9.176 1.00 86.25 87 LYS A O 1
ATOM 697 N N . TYR A 1 88 ? 16.890 -1.293 -9.876 1.00 87.94 88 TYR A N 1
ATOM 698 C CA . TYR A 1 88 ? 17.195 -0.601 -11.132 1.00 87.94 88 TYR A CA 1
ATOM 699 C C . TYR A 1 88 ? 16.385 -1.090 -12.333 1.00 87.94 88 TYR A C 1
ATOM 701 O O . TYR A 1 88 ? 16.375 -0.428 -13.366 1.00 87.94 88 TYR A O 1
ATOM 709 N N . ASN A 1 89 ? 15.730 -2.251 -12.245 1.00 90.19 89 ASN A N 1
ATOM 710 C CA . ASN A 1 89 ? 15.075 -2.861 -13.399 1.00 90.19 89 ASN A CA 1
ATOM 711 C C . ASN A 1 89 ? 13.767 -3.562 -13.034 1.00 90.19 89 ASN A C 1
ATOM 713 O O . ASN A 1 89 ? 13.658 -4.233 -12.008 1.00 90.19 89 ASN A O 1
ATOM 717 N N . GLY A 1 90 ? 12.812 -3.479 -13.953 1.00 93.00 90 GLY A N 1
ATOM 718 C CA . GLY A 1 90 ? 11.527 -4.146 -13.870 1.00 93.00 90 GLY A CA 1
ATOM 719 C C . GLY A 1 90 ? 10.506 -3.311 -13.116 1.00 93.00 90 GLY A C 1
ATOM 720 O O . GLY A 1 90 ? 10.637 -2.094 -12.986 1.00 93.00 90 GLY A O 1
ATOM 721 N N . TRP A 1 91 ? 9.446 -3.972 -12.663 1.00 95.25 91 TRP A N 1
ATOM 722 C CA . TRP A 1 91 ? 8.413 -3.321 -11.872 1.00 95.25 91 TRP A CA 1
ATOM 723 C C . TRP A 1 91 ? 8.796 -3.284 -10.404 1.00 95.25 91 TRP A C 1
ATOM 725 O O . TRP A 1 91 ? 9.041 -4.331 -9.802 1.00 95.25 91 TRP A O 1
ATOM 735 N N . ILE A 1 92 ? 8.788 -2.076 -9.845 1.00 95.44 92 ILE A N 1
ATOM 736 C CA . ILE A 1 92 ? 9.061 -1.805 -8.441 1.00 95.44 92 ILE A CA 1
ATOM 737 C C . ILE A 1 92 ? 7.811 -1.263 -7.784 1.00 95.44 92 ILE A C 1
ATOM 739 O O . ILE A 1 92 ? 7.322 -0.208 -8.177 1.00 95.44 92 ILE A O 1
ATOM 743 N N . ILE A 1 93 ? 7.300 -1.977 -6.784 1.00 95.00 93 ILE A N 1
ATOM 744 C CA . ILE A 1 93 ? 6.196 -1.495 -5.961 1.00 95.00 93 ILE A CA 1
ATOM 745 C C . ILE A 1 93 ? 6.768 -0.878 -4.704 1.00 95.00 93 ILE A C 1
ATOM 747 O O . ILE A 1 93 ? 7.438 -1.554 -3.925 1.00 95.00 93 ILE A O 1
ATOM 751 N N . GLU A 1 94 ? 6.447 0.379 -4.466 1.00 93.81 94 GLU A N 1
ATOM 752 C CA . GLU A 1 94 ? 6.843 1.076 -3.254 1.00 93.81 94 GLU A CA 1
ATOM 753 C C . GLU A 1 94 ? 5.676 1.868 -2.675 1.00 93.81 94 GLU A C 1
ATOM 755 O O . GLU A 1 94 ? 4.615 2.047 -3.285 1.00 93.81 94 GLU A O 1
ATOM 760 N N . LYS A 1 95 ? 5.863 2.284 -1.427 1.00 93.25 95 LYS A N 1
ATOM 761 C CA . LYS A 1 95 ? 4.861 3.009 -0.666 1.00 93.25 95 LYS A CA 1
ATOM 762 C C . LYS A 1 95 ? 5.355 4.413 -0.382 1.00 93.25 95 LYS A C 1
ATOM 764 O O . LYS A 1 95 ? 6.208 4.612 0.484 1.00 93.25 95 LYS A O 1
ATOM 769 N N . GLU A 1 96 ? 4.759 5.387 -1.054 1.00 90.56 96 GLU A N 1
ATOM 770 C CA . GLU A 1 96 ? 5.054 6.790 -0.808 1.00 90.56 96 GLU A CA 1
ATOM 771 C C . GLU A 1 96 ? 4.118 7.336 0.274 1.00 90.56 96 GLU A C 1
ATOM 773 O O . GLU A 1 96 ? 2.891 7.304 0.157 1.00 90.56 96 GLU A O 1
ATOM 778 N N . LYS A 1 97 ? 4.703 7.818 1.371 1.00 90.12 97 LYS A N 1
ATOM 779 C CA . LYS A 1 97 ? 3.971 8.367 2.518 1.00 90.12 97 LYS A CA 1
ATOM 780 C C . LYS A 1 97 ? 3.684 9.840 2.296 1.00 90.12 97 LYS A C 1
ATOM 782 O O . LYS A 1 97 ? 4.519 10.574 1.777 1.00 90.12 97 LYS A O 1
ATOM 787 N N . PHE A 1 98 ? 2.542 10.292 2.792 1.00 86.94 98 PHE A N 1
ATOM 788 C CA . PHE A 1 98 ? 2.196 11.703 2.741 1.00 86.94 98 PHE A CA 1
ATOM 789 C C . PHE A 1 98 ? 2.832 12.425 3.929 1.00 86.94 98 PHE A C 1
ATOM 791 O O . PHE A 1 98 ? 2.528 12.143 5.094 1.00 86.94 98 PHE A O 1
ATOM 798 N N . TYR A 1 99 ? 3.746 13.339 3.620 1.00 75.56 99 TYR A N 1
ATOM 799 C CA . TYR A 1 99 ? 4.368 14.249 4.586 1.00 75.56 99 TYR A CA 1
ATOM 800 C C . TYR A 1 99 ? 3.874 15.694 4.432 1.00 75.56 99 TYR A C 1
ATOM 802 O O . TYR A 1 99 ? 4.099 16.508 5.322 1.00 75.56 99 TYR A O 1
ATOM 810 N N . GLY A 1 100 ? 3.199 15.987 3.319 1.00 72.06 100 GLY A N 1
ATOM 811 C CA . GLY A 1 100 ? 2.674 17.297 2.955 1.00 72.06 100 GLY A CA 1
ATOM 812 C C . GLY A 1 100 ? 1.150 17.378 2.999 1.00 72.06 100 GLY A C 1
ATOM 813 O O . GLY A 1 100 ? 0.480 16.487 3.531 1.00 72.06 100 GLY A O 1
ATOM 814 N N . SER A 1 101 ? 0.608 18.453 2.427 1.00 77.19 101 SER A N 1
ATOM 815 C CA . SER A 1 101 ? -0.839 18.630 2.305 1.00 77.19 101 SER A CA 1
ATOM 816 C C . SER A 1 101 ? -1.429 17.700 1.238 1.00 77.19 101 SER A C 1
ATOM 818 O O . SER A 1 101 ? -0.717 17.150 0.392 1.00 77.19 101 SER A O 1
ATOM 820 N N . GLN A 1 102 ? -2.747 17.511 1.273 1.00 75.56 102 GLN A N 1
ATOM 821 C CA . GLN A 1 102 ? -3.436 16.653 0.311 1.00 75.56 102 GLN A CA 1
ATOM 822 C C . GLN A 1 102 ? -3.268 17.174 -1.128 1.00 75.56 102 GLN A C 1
ATOM 824 O O . GLN A 1 102 ? -3.149 16.387 -2.066 1.00 75.56 102 GLN A O 1
ATOM 829 N N . GLU A 1 103 ? -3.195 18.492 -1.291 1.00 78.12 103 GLU A N 1
ATOM 830 C CA . GLU A 1 103 ? -3.020 19.189 -2.565 1.00 78.12 103 GLU A CA 1
ATOM 831 C C . GLU A 1 103 ? -1.676 18.842 -3.208 1.00 78.12 103 GLU A C 1
ATOM 833 O O . GLU A 1 103 ? -1.646 18.501 -4.383 1.00 78.12 103 GLU A O 1
ATOM 838 N N . GLN A 1 104 ? -0.586 18.804 -2.434 1.00 78.19 104 GLN A N 1
ATOM 839 C CA . GLN A 1 104 ? 0.746 18.452 -2.948 1.00 78.19 104 GLN A CA 1
ATOM 840 C C . GLN A 1 104 ? 0.799 17.019 -3.492 1.00 78.19 104 GLN A C 1
ATOM 842 O O . GLN A 1 104 ? 1.478 16.735 -4.480 1.00 78.19 104 GLN A O 1
ATOM 847 N N . ILE A 1 105 ? 0.062 16.102 -2.861 1.00 80.56 105 ILE A N 1
ATOM 848 C CA . ILE A 1 105 ? -0.071 14.723 -3.341 1.00 80.56 105 ILE A CA 1
ATOM 849 C C . ILE A 1 105 ? -0.905 14.683 -4.618 1.00 80.56 105 ILE A C 1
ATOM 851 O O . ILE A 1 105 ? -0.539 13.995 -5.570 1.00 80.56 105 ILE A O 1
ATOM 855 N N . ILE A 1 106 ? -2.014 15.423 -4.655 1.00 82.44 106 ILE A N 1
ATOM 856 C CA . ILE A 1 106 ? -2.854 15.519 -5.849 1.00 82.44 106 ILE A CA 1
ATOM 857 C C . ILE A 1 106 ? -2.040 16.079 -7.015 1.00 82.44 106 ILE A C 1
ATOM 859 O O . ILE A 1 106 ? -2.035 15.460 -8.070 1.00 82.44 106 ILE A O 1
ATOM 863 N N . GLU A 1 107 ? -1.307 17.174 -6.828 1.00 83.69 107 GLU A N 1
ATOM 864 C CA . GLU A 1 107 ? -0.451 17.778 -7.856 1.00 83.69 107 GLU A CA 1
ATOM 865 C C . GLU A 1 107 ? 0.606 16.799 -8.370 1.00 83.69 107 GLU A C 1
ATOM 867 O O . GLU A 1 107 ? 0.740 16.620 -9.582 1.00 83.69 107 GLU A O 1
ATOM 872 N N . ARG A 1 108 ? 1.303 16.099 -7.463 1.00 82.75 108 ARG A N 1
ATOM 873 C CA . ARG A 1 108 ? 2.319 15.098 -7.825 1.00 82.75 108 ARG A CA 1
ATOM 874 C C . ARG A 1 108 ? 1.750 13.982 -8.702 1.00 82.75 108 ARG A C 1
ATOM 876 O O . ARG A 1 108 ? 2.408 13.544 -9.642 1.00 82.75 108 ARG A O 1
ATOM 883 N N . TYR A 1 109 ? 0.542 13.518 -8.395 1.00 83.31 109 TYR A N 1
ATOM 884 C CA . TYR A 1 109 ? -0.059 12.361 -9.057 1.00 83.31 109 TYR A CA 1
ATOM 885 C C . TYR A 1 109 ? -1.090 12.709 -10.136 1.00 83.31 109 TYR A C 1
ATOM 887 O O . TYR A 1 109 ? -1.531 11.807 -10.844 1.00 83.31 109 TYR A O 1
ATOM 895 N N . ALA A 1 110 ? -1.447 13.983 -10.318 1.00 83.56 110 ALA A N 1
ATOM 896 C CA . ALA A 1 110 ? -2.460 14.424 -11.278 1.00 83.56 110 ALA A CA 1
ATOM 897 C C . ALA A 1 110 ? -2.084 14.076 -12.722 1.00 83.56 110 ALA A C 1
ATOM 899 O O . ALA A 1 110 ? -2.921 13.570 -13.465 1.00 83.56 110 ALA A O 1
ATOM 900 N N . LEU A 1 111 ? -0.821 14.289 -13.108 1.00 80.81 111 LEU A N 1
ATOM 901 C CA . LEU A 1 111 ? -0.332 13.969 -14.454 1.00 80.81 111 LEU A CA 1
ATOM 902 C C . LEU A 1 111 ? -0.391 12.464 -14.738 1.00 80.81 111 LEU A C 1
ATOM 904 O O . LEU A 1 111 ? -0.836 12.054 -15.805 1.00 80.81 111 LEU A O 1
ATOM 908 N N . ILE A 1 112 ? 0.000 11.643 -13.761 1.00 80.19 112 ILE A N 1
ATOM 909 C CA . ILE A 1 112 ? -0.053 10.178 -13.862 1.00 80.19 112 ILE A CA 1
ATOM 910 C C . ILE A 1 112 ? -1.511 9.715 -13.940 1.00 80.19 112 ILE A C 1
ATOM 912 O O . ILE A 1 112 ? -1.852 8.892 -14.784 1.00 80.19 112 ILE A O 1
ATOM 916 N N . ALA A 1 113 ? -2.371 10.278 -13.090 1.00 78.25 113 ALA A N 1
ATOM 917 C CA . ALA A 1 113 ? -3.793 9.968 -13.007 1.00 78.25 113 ALA A CA 1
ATOM 918 C C . ALA A 1 113 ? -4.620 10.487 -14.201 1.00 78.25 113 ALA A C 1
ATOM 920 O O . ALA A 1 113 ? -5.773 10.090 -14.345 1.00 78.25 113 ALA A O 1
ATOM 921 N N . SER A 1 114 ? -4.054 11.355 -15.043 1.00 78.44 114 SER A N 1
ATOM 922 C CA . SER A 1 114 ? -4.696 11.833 -16.274 1.00 78.44 114 SER A CA 1
A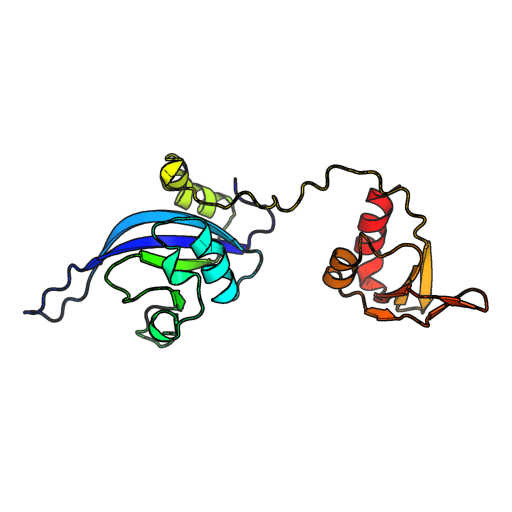TOM 923 C C . SER A 1 114 ? -4.832 10.719 -17.321 1.00 78.44 114 SER A C 1
ATOM 925 O O . SER A 1 114 ? -5.791 10.697 -18.088 1.00 78.44 114 SER A O 1
ATOM 927 N N . ASP A 1 115 ? -3.901 9.757 -17.329 1.00 82.00 115 ASP A N 1
ATOM 928 C CA . ASP A 1 115 ? -4.017 8.539 -18.131 1.00 82.00 115 ASP A CA 1
ATOM 929 C C . ASP A 1 115 ? -4.620 7.419 -17.277 1.00 82.00 115 ASP A C 1
ATOM 931 O O . ASP A 1 115 ? -3.967 6.848 -16.400 1.00 82.00 115 ASP A O 1
ATOM 935 N N . GLU A 1 116 ? -5.871 7.061 -17.567 1.00 79.00 116 GLU A N 1
ATOM 936 C CA . GLU A 1 116 ? -6.602 5.990 -16.880 1.00 79.00 116 GLU A CA 1
ATOM 937 C C . GLU A 1 116 ? -5.838 4.658 -16.871 1.00 79.00 116 GLU A C 1
ATOM 939 O O . GLU A 1 116 ? -5.972 3.860 -15.941 1.00 79.00 116 GLU A O 1
ATOM 944 N N . LYS A 1 117 ? -4.963 4.410 -17.857 1.00 82.00 117 LYS A N 1
ATOM 945 C CA . LYS A 1 117 ? -4.142 3.190 -17.904 1.00 82.00 117 LYS A CA 1
ATOM 946 C C . LYS A 1 117 ? -3.142 3.105 -16.753 1.00 82.00 117 LYS A C 1
ATOM 948 O O . LYS A 1 117 ? -2.664 1.998 -16.474 1.00 82.00 117 LYS A O 1
ATOM 953 N N . ASN A 1 118 ? -2.814 4.232 -16.127 1.00 84.12 118 ASN A N 1
ATOM 954 C CA . ASN A 1 118 ? -1.897 4.347 -14.997 1.00 84.12 118 ASN A CA 1
ATOM 955 C C . ASN A 1 118 ? -2.620 4.351 -13.646 1.00 84.12 118 ASN A C 1
ATOM 957 O O . ASN A 1 118 ? -1.966 4.411 -12.608 1.00 84.12 118 ASN A O 1
ATOM 961 N N . ILE A 1 119 ? -3.946 4.218 -13.628 1.00 84.75 119 ILE A N 1
ATOM 962 C CA . ILE A 1 119 ? -4.708 3.983 -12.406 1.00 84.75 119 ILE A CA 1
ATOM 963 C C . ILE A 1 119 ? -5.185 2.536 -12.426 1.00 84.75 119 ILE A C 1
ATOM 965 O O . ILE A 1 119 ? -6.082 2.152 -13.170 1.00 84.75 119 ILE A O 1
ATOM 969 N N . ARG A 1 120 ? -4.565 1.709 -11.591 1.00 83.94 120 ARG A N 1
ATOM 970 C CA . ARG A 1 120 ? -4.894 0.292 -11.438 1.00 83.94 120 ARG A CA 1
ATOM 971 C C . ARG A 1 120 ? -5.186 0.025 -9.983 1.00 83.94 120 ARG A C 1
ATOM 973 O O . ARG A 1 120 ? -4.460 -0.666 -9.286 1.00 83.94 120 ARG A O 1
ATOM 980 N N . ILE A 1 121 ? -6.270 0.630 -9.531 1.00 78.81 121 ILE A N 1
ATOM 981 C CA . ILE A 1 121 ? -6.873 0.330 -8.244 1.00 78.81 121 ILE A CA 1
ATOM 982 C C . ILE A 1 121 ? -7.925 -0.746 -8.506 1.00 78.81 121 ILE A C 1
ATOM 984 O O . ILE A 1 121 ? -8.830 -0.537 -9.313 1.00 78.81 121 ILE A O 1
ATOM 988 N N . SER A 1 122 ? -7.801 -1.927 -7.896 1.00 62.19 122 SER A N 1
ATOM 989 C CA . SER A 1 122 ? -8.890 -2.903 -7.955 1.00 62.19 122 SER A CA 1
ATOM 990 C C . SER A 1 122 ? -10.121 -2.248 -7.344 1.00 62.19 122 SER A C 1
ATOM 992 O O . SER A 1 122 ? -10.085 -1.845 -6.176 1.00 62.19 122 SER A O 1
ATOM 994 N N . ALA A 1 123 ? -11.208 -2.159 -8.101 1.00 47.16 123 ALA A N 1
ATOM 995 C CA . ALA A 1 123 ? -12.510 -1.892 -7.524 1.00 47.16 123 ALA A CA 1
ATOM 996 C C . ALA A 1 123 ? -12.922 -3.122 -6.702 1.00 47.16 123 ALA A C 1
ATOM 998 O O . ALA A 1 123 ? -13.559 -4.020 -7.228 1.00 47.16 123 ALA A O 1
ATOM 999 N N . THR A 1 124 ? -12.516 -3.175 -5.431 1.00 34.81 124 THR A N 1
ATOM 1000 C CA . THR A 1 124 ? -13.130 -4.034 -4.405 1.00 34.81 124 THR A CA 1
ATOM 1001 C C . THR A 1 124 ? -12.707 -3.605 -3.000 1.00 34.81 124 THR A C 1
ATOM 1003 O O . THR A 1 124 ? -11.527 -3.706 -2.656 1.00 34.81 124 THR A O 1
ATOM 1006 N N . PRO A 1 125 ? -13.684 -3.266 -2.152 1.00 35.38 125 PRO A N 1
ATOM 1007 C CA . PRO A 1 125 ? -14.612 -2.187 -2.423 1.00 35.38 125 PRO A CA 1
ATOM 1008 C C . PRO A 1 125 ? -13.848 -0.852 -2.313 1.00 35.38 125 PRO A C 1
ATOM 1010 O O . PRO A 1 125 ? -12.784 -0.744 -1.698 1.00 35.38 125 PRO A O 1
ATOM 1013 N N . THR A 1 126 ? -14.415 0.201 -2.887 1.00 29.42 126 THR A N 1
ATOM 1014 C CA . THR A 1 126 ? -14.611 1.468 -2.176 1.00 29.42 126 THR A CA 1
ATOM 1015 C C . THR A 1 126 ? -14.369 1.257 -0.673 1.00 29.42 126 THR A C 1
ATOM 1017 O O . THR A 1 126 ? -14.922 0.323 -0.101 1.00 29.42 126 THR A O 1
ATOM 1020 N N . ALA A 1 127 ? -13.567 2.086 0.005 1.00 36.41 127 ALA A N 1
ATOM 1021 C CA . ALA A 1 127 ? -13.903 2.348 1.402 1.00 36.41 127 ALA A CA 1
ATOM 1022 C C . ALA A 1 127 ? -15.388 2.643 1.344 1.00 36.41 127 ALA A C 1
ATOM 1024 O O . ALA A 1 127 ? -15.708 3.647 0.708 1.00 36.41 127 ALA A O 1
ATOM 1025 N N . GLU A 1 128 ? -16.232 1.686 1.753 1.00 32.38 128 GLU A N 1
ATOM 1026 C CA . GLU A 1 128 ? -17.649 1.739 1.472 1.00 32.38 128 GLU A CA 1
ATOM 1027 C C . GLU A 1 128 ? -18.022 3.168 1.848 1.00 32.38 128 GLU A C 1
ATOM 1029 O O . GLU A 1 128 ? -17.882 3.606 2.992 1.00 32.38 128 GLU A O 1
ATOM 1034 N N . LYS A 1 129 ? -18.473 3.926 0.844 1.00 34.84 129 LYS A N 1
ATOM 1035 C CA . LYS A 1 129 ? -19.746 4.562 1.038 1.00 34.84 129 LYS A CA 1
ATOM 1036 C C . LYS A 1 129 ? -20.565 3.415 1.600 1.00 34.84 129 LYS A C 1
ATOM 1038 O O . LYS A 1 129 ? -20.944 2.514 0.861 1.00 34.84 129 LYS A O 1
ATOM 1043 N N . ALA A 1 130 ? -20.649 3.368 2.926 1.00 33.12 130 ALA A N 1
ATOM 1044 C CA . ALA A 1 130 ? -21.837 2.883 3.555 1.00 33.12 130 ALA A CA 1
ATOM 1045 C C . ALA A 1 130 ? -22.882 3.798 2.929 1.00 33.12 130 ALA A C 1
ATOM 1047 O O . ALA A 1 130 ? -23.127 4.916 3.381 1.00 33.12 130 ALA A O 1
ATOM 1048 N N . ASP A 1 131 ? -23.367 3.367 1.765 1.00 29.23 131 ASP A N 1
ATOM 1049 C CA . ASP A 1 131 ? -24.745 3.559 1.437 1.00 29.23 131 ASP A CA 1
ATOM 1050 C C . ASP A 1 131 ? -25.442 3.170 2.729 1.00 29.23 131 ASP A C 1
ATOM 1052 O O . ASP A 1 131 ? -25.181 2.115 3.314 1.00 29.23 131 ASP A O 1
ATOM 1056 N N . HIS A 1 132 ? -26.150 4.152 3.263 1.00 37.66 132 HIS A N 1
ATOM 1057 C CA . HIS A 1 132 ? -27.077 3.997 4.352 1.00 37.66 132 HIS A CA 1
ATOM 1058 C C . HIS A 1 132 ? -28.064 2.880 3.971 1.00 37.66 132 HIS A C 1
ATOM 1060 O O . HIS A 1 132 ? -29.197 3.147 3.591 1.00 37.66 132 HIS A O 1
ATOM 1066 N N . GLU A 1 133 ? -27.665 1.615 4.063 1.00 34.62 133 GLU A N 1
ATOM 1067 C CA . GLU A 1 133 ? -28.592 0.600 4.506 1.00 34.62 133 GLU A CA 1
ATOM 1068 C C . GLU A 1 133 ? -28.812 0.950 5.965 1.00 34.62 133 GLU A C 1
ATOM 1070 O O . GLU A 1 133 ? -27.941 0.780 6.817 1.00 34.62 133 GLU A O 1
ATOM 1075 N N . THR A 1 134 ? -29.958 1.567 6.224 1.00 35.56 134 THR A N 1
ATOM 1076 C CA . THR A 1 134 ? -30.532 1.698 7.554 1.00 35.56 134 THR A CA 1
ATOM 1077 C C . THR A 1 134 ? -30.590 0.299 8.158 1.00 35.56 134 THR A C 1
ATOM 1079 O O . THR A 1 134 ? -31.565 -0.434 7.967 1.00 35.56 134 THR A O 1
ATOM 1082 N N . VAL A 1 135 ? -29.508 -0.114 8.822 1.00 42.53 135 VAL A N 1
ATOM 1083 C CA . VAL A 1 135 ? -29.468 -1.339 9.608 1.00 42.53 135 VAL A CA 1
ATOM 1084 C C . VAL A 1 135 ? -30.440 -1.089 10.743 1.00 42.53 135 VAL A C 1
ATOM 1086 O O . VAL A 1 135 ? -30.107 -0.476 11.745 1.00 42.53 135 VAL A O 1
ATOM 1089 N N . THR A 1 136 ? -31.669 -1.560 10.583 1.00 42.47 136 THR A N 1
ATOM 1090 C CA . THR A 1 136 ? -32.705 -1.568 11.617 1.00 42.47 136 THR A CA 1
ATOM 1091 C C . THR A 1 136 ? -32.335 -2.637 12.653 1.00 42.47 136 THR A C 1
ATOM 1093 O O . THR A 1 136 ? -33.003 -3.650 12.833 1.00 42.47 136 THR A O 1
ATOM 1096 N N . GLY A 1 137 ? -31.176 -2.460 13.283 1.00 51.53 137 GLY A N 1
ATOM 1097 C CA . GLY A 1 137 ? -30.687 -3.251 14.395 1.00 51.53 137 GLY A CA 1
ATOM 1098 C C . GLY A 1 137 ? -30.892 -2.451 15.670 1.00 51.53 137 GLY A C 1
ATOM 1099 O O . GLY A 1 137 ? -30.460 -1.309 15.771 1.00 51.53 137 GLY A O 1
ATOM 1100 N N . TYR A 1 138 ? -31.553 -3.039 16.661 1.00 59.19 138 TYR A N 1
ATOM 1101 C CA . TYR A 1 138 ? -31.672 -2.419 17.975 1.00 59.19 138 TYR A CA 1
ATOM 1102 C C . TYR A 1 138 ? -30.310 -2.483 18.679 1.00 59.19 138 TYR A C 1
ATOM 1104 O O . TYR A 1 138 ? -29.897 -3.547 19.149 1.00 59.19 138 TYR A O 1
ATOM 1112 N N . PHE A 1 139 ? -29.604 -1.352 18.726 1.00 70.75 139 PHE A N 1
ATOM 1113 C CA . PHE A 1 139 ? -28.372 -1.183 19.495 1.00 70.75 139 PHE A CA 1
ATOM 1114 C C . PHE A 1 139 ? -28.666 -0.398 20.767 1.00 70.75 139 PHE A C 1
ATOM 1116 O O . PHE A 1 139 ? -29.251 0.682 20.719 1.00 70.75 139 PHE A O 1
ATOM 1123 N N . GLN A 1 140 ? -28.211 -0.909 21.905 1.00 67.25 140 GLN A N 1
ATOM 1124 C CA . GLN A 1 140 ? -28.324 -0.217 23.182 1.00 67.25 140 GLN A CA 1
ATOM 1125 C C . GLN A 1 140 ? -26.928 0.109 23.702 1.00 67.25 140 GLN A C 1
ATOM 1127 O O . GLN A 1 140 ? -26.139 -0.790 23.999 1.00 67.25 140 GLN A O 1
ATOM 1132 N N . ILE A 1 141 ? -26.625 1.405 23.800 1.00 70.69 141 ILE A N 1
ATOM 1133 C CA . ILE A 1 141 ? -25.443 1.891 24.512 1.00 70.69 141 ILE A CA 1
ATOM 1134 C C . ILE A 1 141 ? -25.815 2.046 25.981 1.00 70.69 141 ILE A C 1
ATOM 1136 O O . ILE A 1 141 ? -26.821 2.672 26.309 1.00 70.69 141 ILE A O 1
ATOM 1140 N N . VAL A 1 142 ? -24.990 1.490 26.858 1.00 72.50 142 VAL A N 1
ATOM 1141 C CA . VAL A 1 142 ? -25.195 1.495 28.303 1.00 72.50 142 VAL A CA 1
ATOM 1142 C C . VAL A 1 142 ? -23.911 1.957 28.968 1.00 72.50 142 VAL A C 1
ATOM 1144 O O . VAL A 1 142 ? -22.827 1.443 28.682 1.00 72.50 142 VAL A O 1
ATOM 1147 N N . ASP A 1 143 ? -24.032 2.902 29.892 1.00 75.56 143 ASP A N 1
ATOM 1148 C CA . ASP A 1 143 ? -22.954 3.269 30.804 1.00 75.56 143 ASP A CA 1
ATOM 1149 C C . ASP A 1 143 ? -22.653 2.101 31.752 1.00 75.56 143 ASP A C 1
ATOM 1151 O O . ASP A 1 143 ? -23.335 1.882 32.749 1.00 75.56 143 ASP A O 1
ATOM 1155 N N . TYR A 1 144 ? -21.627 1.317 31.420 1.00 73.81 144 TYR A N 1
ATOM 1156 C CA . TYR A 1 144 ? -21.236 0.137 32.194 1.00 73.81 144 TYR A CA 1
ATOM 1157 C C . TYR A 1 144 ? -20.378 0.503 33.413 1.00 73.81 144 TYR A C 1
ATOM 1159 O O . TYR A 1 144 ? -20.386 -0.188 34.429 1.00 73.81 144 TYR A O 1
ATOM 1167 N N . SER A 1 145 ? -19.589 1.574 33.311 1.00 72.12 145 SER A N 1
ATOM 1168 C CA . SER A 1 145 ? -18.731 2.079 34.384 1.00 72.12 145 SER A CA 1
ATOM 1169 C C . SER A 1 145 ? -18.376 3.548 34.139 1.00 72.12 145 SER A C 1
ATOM 1171 O O . SER A 1 145 ? -18.473 4.038 33.016 1.00 72.12 145 SER A O 1
ATOM 1173 N N . GLU A 1 146 ? -17.847 4.242 35.150 1.00 66.88 146 GLU A N 1
ATOM 1174 C CA . GLU A 1 146 ? -17.354 5.625 35.036 1.00 66.88 146 GLU A CA 1
ATOM 1175 C C . GLU A 1 146 ? -16.358 5.832 33.887 1.00 66.88 146 GLU A C 1
ATOM 1177 O O . GLU A 1 146 ? -16.228 6.937 33.361 1.00 66.88 146 GLU A O 1
ATOM 1182 N N . LYS A 1 147 ? -15.654 4.767 33.485 1.00 77.38 147 LYS A N 1
ATOM 1183 C CA . LYS A 1 147 ? -14.650 4.784 32.412 1.00 77.38 147 LYS A CA 1
ATOM 1184 C C . LYS A 1 147 ? -15.009 3.910 31.217 1.00 77.38 147 LYS A C 1
ATOM 1186 O O . LYS A 1 147 ? -14.196 3.836 30.291 1.00 77.38 147 LYS A O 1
ATOM 1191 N N . ALA A 1 148 ? -16.166 3.248 31.214 1.00 76.50 148 ALA A N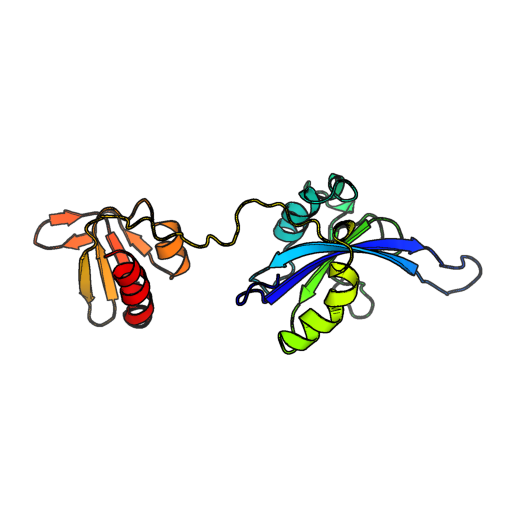 1
ATOM 1192 C CA . ALA A 1 148 ? -16.487 2.275 30.181 1.00 76.50 148 ALA A CA 1
ATOM 1193 C C . ALA A 1 148 ? -17.953 2.297 29.743 1.00 76.50 148 ALA A C 1
ATOM 1195 O O . ALA A 1 148 ? -18.865 2.308 30.563 1.00 76.50 148 ALA A O 1
ATOM 1196 N N . LEU A 1 149 ? -18.141 2.220 28.431 1.00 81.06 149 LEU A N 1
ATOM 1197 C CA . LEU A 1 149 ? -19.433 2.108 27.765 1.00 81.06 149 LEU A CA 1
ATOM 1198 C C . LEU A 1 149 ? -19.576 0.700 27.206 1.00 81.06 149 LEU A C 1
ATOM 1200 O O . LEU A 1 149 ? -18.617 0.156 26.657 1.00 81.06 149 LEU A O 1
ATOM 1204 N N . ALA A 1 150 ? -20.761 0.122 27.323 1.00 81.12 150 ALA A N 1
ATOM 1205 C CA . ALA A 1 150 ? -21.098 -1.148 26.709 1.00 81.12 150 ALA A CA 1
ATOM 1206 C C . ALA A 1 150 ? -22.098 -0.940 25.568 1.00 81.12 150 ALA A C 1
ATOM 1208 O O . ALA A 1 150 ? -23.045 -0.176 25.719 1.00 81.12 150 ALA A O 1
ATOM 1209 N N . ILE A 1 151 ? -21.903 -1.632 24.444 1.00 81.19 151 ILE A N 1
ATOM 1210 C CA . ILE A 1 151 ? -22.924 -1.773 23.399 1.00 81.19 151 ILE A CA 1
ATOM 1211 C C . ILE A 1 151 ? -23.472 -3.185 23.425 1.00 81.19 151 ILE A C 1
ATOM 1213 O O . ILE A 1 151 ? -22.712 -4.159 23.376 1.00 81.19 151 ILE A O 1
ATOM 1217 N N . PHE A 1 152 ? -24.792 -3.267 23.413 1.00 75.75 152 PHE A N 1
ATOM 1218 C CA . PHE A 1 152 ? -25.562 -4.490 23.308 1.00 75.75 152 PHE A CA 1
ATOM 1219 C C . PHE A 1 152 ? -26.473 -4.465 22.080 1.00 75.75 152 PHE A C 1
ATOM 1221 O O . PHE A 1 152 ? -26.783 -3.394 21.562 1.00 75.75 152 PHE A O 1
ATOM 1228 N N . GLY A 1 153 ? -26.882 -5.647 21.614 1.00 75.25 153 GLY A N 1
ATOM 1229 C CA . GLY A 1 153 ? -27.722 -5.817 20.424 1.00 75.25 153 GLY A CA 1
ATOM 1230 C C . GLY A 1 153 ? -27.075 -6.690 19.348 1.00 75.25 153 GLY A C 1
ATOM 1231 O O . GLY A 1 153 ? -26.071 -7.370 19.597 1.00 75.25 153 GLY A O 1
ATOM 1232 N N . ASP A 1 154 ? -27.632 -6.664 18.133 1.00 71.00 154 ASP A N 1
ATOM 1233 C CA . ASP A 1 154 ? -27.091 -7.429 17.004 1.00 71.00 154 ASP A CA 1
ATOM 1234 C C . ASP A 1 154 ? -25.857 -6.734 16.417 1.00 71.00 154 ASP A C 1
ATOM 1236 O O . ASP A 1 154 ? -25.901 -6.064 15.394 1.00 71.00 154 ASP A O 1
ATOM 1240 N N . THR A 1 155 ? -24.731 -6.872 17.115 1.00 71.69 155 THR A N 1
ATOM 1241 C CA . THR A 1 155 ? -23.441 -6.256 16.760 1.00 71.69 155 THR A CA 1
ATOM 1242 C C . THR A 1 155 ? -22.654 -7.039 15.703 1.00 71.69 155 THR A C 1
ATOM 1244 O O . THR A 1 155 ? -21.511 -6.687 15.408 1.00 71.69 155 THR A O 1
ATOM 1247 N N . ARG A 1 156 ? -23.240 -8.095 15.115 1.00 67.06 156 ARG A N 1
ATOM 1248 C CA . ARG A 1 156 ? -22.635 -8.880 14.022 1.00 67.06 156 ARG A CA 1
ATOM 1249 C C . ARG A 1 156 ? -22.269 -8.046 12.781 1.00 67.06 156 ARG A C 1
ATOM 1251 O O . ARG A 1 156 ? -21.120 -8.176 12.362 1.00 67.06 156 ARG A O 1
ATOM 1258 N N . PRO A 1 157 ? -23.145 -7.183 12.226 1.00 68.69 157 PRO A N 1
ATOM 1259 C CA . PRO A 1 157 ? -22.832 -6.390 11.035 1.00 68.69 157 PRO A CA 1
ATOM 1260 C C . PRO A 1 157 ? -21.798 -5.290 11.305 1.00 68.69 157 PRO A C 1
ATOM 1262 O O . PRO A 1 157 ? -20.993 -4.974 10.440 1.00 68.69 157 PRO A O 1
ATOM 1265 N N . ILE A 1 158 ? -21.748 -4.754 12.528 1.00 72.31 158 ILE A N 1
ATOM 1266 C CA . ILE A 1 158 ? -20.823 -3.671 12.904 1.00 72.31 158 ILE A CA 1
ATOM 1267 C C . ILE A 1 158 ? -19.572 -4.168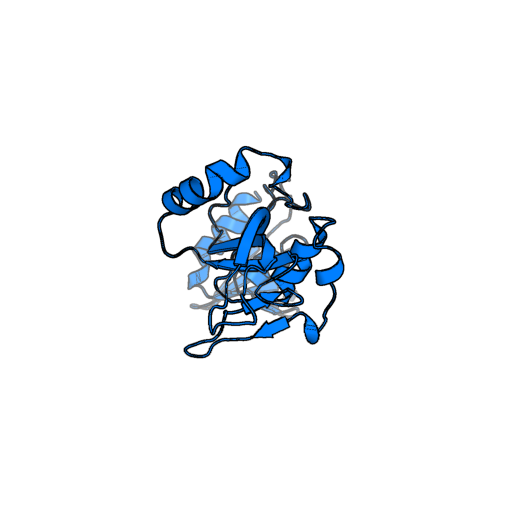 13.643 1.00 72.31 158 ILE A C 1
ATOM 1269 O O . ILE A 1 158 ? -18.775 -3.369 14.131 1.00 72.31 158 ILE A O 1
ATOM 1273 N N . LYS A 1 159 ? -19.356 -5.486 13.730 1.00 76.69 159 LYS A N 1
ATOM 1274 C CA . LYS A 1 159 ? -18.256 -6.098 14.495 1.00 76.69 159 LYS A CA 1
ATOM 1275 C C . LYS A 1 159 ? -16.885 -5.532 14.123 1.00 76.69 159 LYS A C 1
ATOM 1277 O O . LYS A 1 159 ? -16.072 -5.275 15.013 1.00 76.69 159 LYS A O 1
ATOM 1282 N N . ASP A 1 160 ? -16.623 -5.338 12.836 1.00 76.88 160 ASP A N 1
ATOM 1283 C CA . ASP A 1 160 ? -15.328 -4.838 12.371 1.00 76.88 160 ASP A CA 1
ATOM 1284 C C . ASP A 1 160 ? -15.145 -3.350 12.684 1.00 76.88 160 ASP A C 1
ATOM 1286 O O . ASP A 1 160 ? -14.061 -2.944 13.105 1.00 76.88 160 ASP A O 1
ATOM 1290 N N . GLN A 1 161 ? -16.217 -2.558 12.602 1.00 75.69 161 GLN A N 1
ATOM 1291 C CA . GLN A 1 161 ? -16.222 -1.145 12.995 1.00 75.69 161 GLN A CA 1
ATOM 1292 C C . GLN A 1 161 ? -16.010 -0.988 14.509 1.00 75.69 161 GLN A C 1
ATOM 1294 O O . GLN A 1 161 ? -15.173 -0.201 14.951 1.00 75.69 161 GLN A O 1
ATOM 1299 N N . LEU A 1 162 ? -16.698 -1.803 15.313 1.00 80.94 162 LEU A N 1
ATOM 1300 C CA . LEU A 1 162 ? -16.552 -1.842 16.769 1.00 80.94 162 LEU A CA 1
ATOM 1301 C C . LEU A 1 162 ? -15.135 -2.253 17.188 1.00 80.94 162 LEU A C 1
ATOM 1303 O O . LEU A 1 162 ? -14.547 -1.647 18.087 1.00 80.94 162 LEU A O 1
ATOM 1307 N N . LYS A 1 163 ? -14.541 -3.233 16.501 1.00 79.19 163 LYS A N 1
ATOM 1308 C CA . LYS A 1 163 ? -13.149 -3.639 16.725 1.00 79.19 163 LYS A CA 1
ATOM 1309 C C . LYS A 1 163 ? -12.157 -2.550 16.314 1.00 79.19 163 LYS A C 1
ATOM 1311 O O . LYS A 1 163 ? -11.201 -2.302 17.047 1.00 79.19 163 LYS A O 1
ATOM 1316 N N . ALA A 1 164 ? -12.386 -1.883 15.182 1.00 76.38 164 ALA A N 1
ATOM 1317 C CA . ALA A 1 164 ? -11.547 -0.785 14.701 1.00 76.38 164 ALA A CA 1
ATOM 1318 C C . ALA A 1 164 ? -11.560 0.423 15.654 1.00 76.38 164 ALA A C 1
ATOM 1320 O O . ALA A 1 164 ? -10.526 1.058 15.860 1.00 76.38 164 ALA A O 1
ATOM 1321 N N . LEU A 1 165 ? -12.695 0.687 16.310 1.00 74.00 165 LEU A N 1
ATOM 1322 C CA . LEU A 1 165 ? -12.826 1.705 17.360 1.00 74.00 165 LEU A CA 1
ATOM 1323 C C . LEU A 1 165 ? -12.140 1.331 18.689 1.00 74.00 165 LEU A C 1
ATOM 1325 O O . LEU A 1 165 ? -12.128 2.133 19.625 1.00 74.00 165 LEU A O 1
ATOM 1329 N N . GLY A 1 166 ? -11.540 0.141 18.780 1.00 76.94 166 GLY A N 1
ATOM 1330 C CA . GLY A 1 166 ? -10.861 -0.348 19.981 1.00 76.94 166 GLY A CA 1
ATOM 1331 C C . GLY A 1 166 ? -11.788 -1.050 20.972 1.00 76.94 166 GLY A C 1
ATOM 1332 O O . GLY A 1 166 ? -11.414 -1.246 22.130 1.00 76.94 166 GLY A O 1
ATOM 1333 N N . GLY A 1 167 ? -12.986 -1.433 20.529 1.00 83.25 167 GLY A N 1
ATOM 1334 C CA . GLY A 1 167 ? -13.935 -2.188 21.326 1.00 83.25 167 GLY A CA 1
ATOM 1335 C C . GLY A 1 167 ? -13.420 -3.579 21.656 1.00 83.25 167 GLY A C 1
ATOM 1336 O O . GLY A 1 167 ? -12.819 -4.266 20.825 1.00 83.25 167 GLY A O 1
ATOM 1337 N N . ARG A 1 168 ? -13.691 -4.024 22.879 1.00 81.94 168 ARG A N 1
ATOM 1338 C CA . ARG A 1 168 ? -13.433 -5.397 23.310 1.00 81.94 168 ARG A CA 1
ATOM 1339 C C . ARG A 1 168 ? -14.749 -6.145 23.409 1.00 81.94 168 ARG A C 1
ATOM 1341 O O . ARG A 1 168 ? -15.566 -5.851 24.277 1.00 81.94 168 ARG A O 1
ATOM 1348 N N . PHE A 1 169 ? -14.938 -7.120 22.529 1.00 83.38 169 PHE A N 1
ATOM 1349 C CA . PHE A 1 169 ? -16.074 -8.026 22.607 1.00 83.38 169 PHE A CA 1
ATOM 1350 C C . PHE A 1 169 ? -15.961 -8.915 23.844 1.00 83.38 169 PHE A C 1
ATOM 1352 O O . PHE A 1 169 ? -14.921 -9.538 24.077 1.00 83.38 169 PHE A O 1
ATOM 1359 N N . ASN A 1 170 ? -17.039 -9.003 24.611 1.00 80.12 170 ASN A N 1
ATOM 1360 C CA . ASN A 1 170 ? -17.157 -9.920 25.725 1.00 80.12 170 ASN A CA 1
ATOM 1361 C C . ASN A 1 170 ? -18.535 -10.616 25.666 1.00 80.12 170 ASN A C 1
ATOM 1363 O O . ASN A 1 170 ? -19.574 -9.962 25.773 1.00 80.12 170 ASN A O 1
ATOM 1367 N N . PRO A 1 171 ? -18.559 -11.953 25.497 1.00 77.75 171 PRO A N 1
ATOM 1368 C CA . PRO A 1 171 ? -19.790 -12.724 25.328 1.00 77.75 171 PRO A CA 1
ATOM 1369 C C . PRO A 1 171 ? -20.604 -12.893 26.623 1.00 77.75 171 PRO A C 1
ATOM 1371 O O . PRO A 1 171 ? -21.704 -13.435 26.577 1.00 77.75 171 PRO A O 1
ATOM 1374 N N . LYS A 1 172 ? -20.067 -12.488 27.781 1.00 75.00 172 LYS A N 1
ATOM 1375 C CA . LYS A 1 172 ? -20.698 -12.637 29.101 1.00 75.00 172 LYS A CA 1
ATOM 1376 C C . LYS A 1 172 ? -20.685 -11.308 29.870 1.00 75.00 172 LYS A C 1
ATOM 1378 O O . LYS A 1 172 ? -20.198 -11.270 31.001 1.00 75.00 172 LYS A O 1
ATOM 1383 N N . LEU A 1 173 ? -21.179 -10.220 29.274 1.00 76.31 173 LEU A N 1
ATOM 1384 C CA . LEU A 1 173 ? -21.408 -8.977 30.018 1.00 76.31 173 LEU A CA 1
ATOM 1385 C C . LEU A 1 173 ? -22.675 -9.078 30.854 1.00 76.31 173 LEU A C 1
ATOM 1387 O O . LEU A 1 173 ? -23.710 -9.510 30.360 1.00 76.31 173 LEU A O 1
ATOM 1391 N N . THR A 1 174 ? -22.608 -8.612 32.094 1.00 69.06 174 THR A N 1
ATOM 1392 C CA . THR A 1 174 ? -23.779 -8.523 32.964 1.00 69.06 174 THR A CA 1
ATOM 1393 C C . THR A 1 174 ? -24.549 -7.237 32.661 1.00 69.06 174 THR A C 1
ATOM 1395 O O . THR A 1 174 ? -24.002 -6.151 32.827 1.00 69.06 174 THR A O 1
ATOM 1398 N N . HIS A 1 175 ? -25.805 -7.345 32.235 1.00 59.56 175 HIS A N 1
ATOM 1399 C CA . HIS A 1 175 ? -26.715 -6.214 32.037 1.00 59.56 175 HIS A CA 1
ATOM 1400 C C . HIS A 1 175 ? -28.132 -6.617 32.464 1.00 59.56 175 HIS A C 1
ATOM 1402 O O . HIS A 1 175 ? -28.580 -7.700 32.102 1.00 59.56 175 HIS A O 1
ATOM 1408 N N . GLU A 1 176 ? -28.817 -5.773 33.248 1.00 51.88 176 GLU A N 1
ATOM 1409 C CA . GLU A 1 176 ? -30.204 -5.988 33.721 1.00 51.88 176 GLU A CA 1
ATOM 1410 C C . GLU A 1 176 ? -30.484 -7.399 34.280 1.00 51.88 176 GLU A C 1
ATOM 1412 O O . GLU A 1 176 ? -31.485 -8.040 33.978 1.00 51.88 176 GLU A O 1
ATOM 1417 N N . GLY A 1 177 ? -29.570 -7.921 35.106 1.00 57.72 177 GLY A N 1
ATOM 1418 C CA . GLY A 1 177 ? -29.742 -9.221 35.771 1.00 57.72 177 GLY A CA 1
ATOM 1419 C C . GLY A 1 177 ? -29.455 -10.452 34.899 1.00 57.72 177 GLY A C 1
ATOM 1420 O O . GLY A 1 177 ? -29.519 -11.571 35.406 1.00 57.72 177 GLY A O 1
ATOM 1421 N N . GLY A 1 178 ? -29.072 -10.271 33.629 1.00 62.41 178 GLY A N 1
ATOM 1422 C CA . GLY A 1 178 ? -28.675 -11.339 32.704 1.00 62.41 178 GLY A CA 1
ATOM 1423 C C . GLY A 1 178 ? -27.241 -11.191 32.183 1.00 62.41 178 GLY A C 1
ATOM 1424 O O . GLY A 1 178 ? -26.645 -10.117 32.239 1.00 62.41 178 GLY A O 1
ATOM 1425 N N . LYS A 1 179 ? -26.663 -12.284 31.667 1.00 73.50 179 LYS A N 1
ATOM 1426 C CA . LYS A 1 179 ? -25.401 -12.248 30.908 1.00 73.50 179 LYS A CA 1
ATOM 1427 C C . LYS A 1 179 ? -25.731 -12.183 29.422 1.00 73.50 179 LYS A C 1
ATOM 1429 O O . LYS A 1 179 ? -26.260 -13.159 28.898 1.00 73.50 179 LYS A O 1
ATOM 1434 N N . GLN A 1 180 ? -25.384 -11.093 28.749 1.00 73.81 180 GLN A N 1
ATOM 1435 C CA . GLN A 1 180 ? -25.506 -10.988 27.297 1.00 73.81 180 GLN A CA 1
ATOM 1436 C C . GLN A 1 180 ? -24.165 -10.663 26.637 1.00 73.81 180 GLN A C 1
ATOM 1438 O O . GLN A 1 180 ? -23.242 -10.131 27.260 1.00 73.81 180 GLN A O 1
ATOM 1443 N N . ALA A 1 181 ? -24.053 -11.000 25.357 1.00 78.12 181 ALA A N 1
ATOM 1444 C CA . ALA A 1 181 ? -22.893 -10.649 24.559 1.00 78.12 181 ALA A CA 1
ATOM 1445 C C . ALA A 1 181 ? -22.909 -9.152 24.230 1.00 78.12 181 ALA A C 1
ATOM 1447 O O . ALA A 1 181 ? -23.920 -8.620 23.778 1.00 78.12 181 ALA A O 1
ATOM 1448 N N . GLY A 1 182 ? -21.780 -8.480 24.437 1.00 83.88 182 GLY A N 1
ATOM 1449 C CA . GLY A 1 182 ? -21.664 -7.050 24.183 1.00 83.88 182 GLY A CA 1
ATOM 1450 C C . GLY A 1 182 ? -20.230 -6.610 23.935 1.00 83.88 182 GLY A C 1
ATOM 1451 O O . GLY A 1 182 ? -19.278 -7.378 24.089 1.00 83.88 182 GLY A O 1
ATOM 1452 N N . TRP A 1 183 ? -20.073 -5.355 23.542 1.00 87.06 183 TRP A N 1
ATOM 1453 C CA . TRP A 1 183 ? -18.774 -4.732 23.316 1.00 87.06 183 TRP A CA 1
ATOM 1454 C C . TRP A 1 183 ? -18.501 -3.678 24.369 1.00 87.06 183 TRP A C 1
ATOM 1456 O O . TRP A 1 183 ? -19.336 -2.811 24.582 1.00 87.06 183 TRP A O 1
ATOM 1466 N N . ILE A 1 184 ? -17.323 -3.721 24.988 1.00 84.88 184 ILE A N 1
ATOM 1467 C CA . ILE A 1 184 ? -16.878 -2.711 25.949 1.00 84.88 184 ILE A CA 1
ATOM 1468 C C . ILE A 1 184 ? -15.924 -1.735 25.266 1.00 84.88 184 ILE A C 1
ATOM 1470 O O . ILE A 1 184 ? -14.945 -2.140 24.634 1.00 84.88 184 ILE A O 1
ATOM 1474 N N . PHE A 1 185 ? -16.176 -0.452 25.477 1.00 85.25 185 PHE A N 1
ATOM 1475 C CA . PHE A 1 185 ? -15.376 0.676 25.026 1.00 85.25 185 PHE A CA 1
ATOM 1476 C C . PHE A 1 185 ? -14.944 1.528 26.208 1.00 85.25 185 PHE A C 1
ATOM 1478 O O . PHE A 1 185 ? -15.586 1.539 27.254 1.00 85.25 185 PHE A O 1
ATOM 1485 N N . GLN A 1 186 ? -13.864 2.282 26.032 1.00 82.25 186 GLN A N 1
ATOM 1486 C CA . GLN A 1 186 ? -13.510 3.345 26.965 1.00 82.25 186 GLN A CA 1
ATOM 1487 C C . GLN A 1 186 ? -14.470 4.526 26.795 1.00 82.25 186 GLN A C 1
ATOM 1489 O O . GLN A 1 186 ? -14.855 4.851 25.673 1.00 82.25 186 GLN A O 1
ATOM 1494 N N . LYS A 1 187 ? -14.801 5.220 27.886 1.00 79.31 187 LYS A N 1
ATOM 1495 C CA . LYS A 1 187 ? -15.702 6.383 27.859 1.00 79.31 187 LYS A CA 1
ATOM 1496 C C . LYS A 1 187 ? -15.183 7.529 26.979 1.00 79.31 187 LYS A C 1
ATOM 1498 O O . LYS A 1 187 ? -15.959 8.248 26.372 1.00 79.31 187 LYS A O 1
ATOM 1503 N N . SER A 1 188 ? -13.868 7.637 26.782 1.00 77.56 188 SER A N 1
ATOM 1504 C CA . SER A 1 188 ? -13.266 8.581 25.822 1.00 77.56 188 SER A CA 1
ATOM 1505 C C . SER A 1 188 ? -13.681 8.344 24.362 1.00 77.56 188 SER A C 1
ATOM 1507 O O . SER A 1 188 ? -13.502 9.223 23.521 1.00 77.56 188 SER A O 1
ATOM 1509 N N . LYS A 1 189 ? -14.224 7.164 24.046 1.00 76.31 189 LYS A N 1
ATOM 1510 C CA . LYS A 1 189 ? -14.709 6.778 22.716 1.00 76.31 189 LYS A CA 1
ATOM 1511 C C . LYS A 1 189 ? -16.217 6.970 22.546 1.00 76.31 189 LYS A C 1
ATOM 1513 O O . LYS A 1 189 ? -16.735 6.633 21.487 1.00 76.31 189 LYS A O 1
ATOM 1518 N N . GLU A 1 190 ? -16.899 7.556 23.533 1.00 71.94 190 GLU A N 1
ATOM 1519 C CA . GLU A 1 190 ? -18.348 7.795 23.529 1.00 71.94 190 GLU A CA 1
ATOM 1520 C C . GLU A 1 190 ? -18.835 8.532 22.283 1.00 71.94 190 GLU A C 1
ATOM 1522 O O . GLU A 1 190 ? -19.753 8.065 21.618 1.00 71.94 190 GLU A O 1
ATOM 1527 N N . ASN A 1 191 ? -18.188 9.644 21.927 1.00 73.25 191 ASN A N 1
ATOM 1528 C CA . ASN A 1 191 ? -18.594 10.450 20.775 1.00 73.25 191 ASN A CA 1
ATOM 1529 C C . ASN A 1 191 ? -18.527 9.645 19.472 1.00 73.25 191 ASN A C 1
ATOM 1531 O O . ASN A 1 191 ? -19.452 9.698 18.672 1.00 73.25 191 ASN A O 1
ATOM 1535 N N . GLN A 1 192 ? -17.478 8.834 19.299 1.00 71.88 192 GLN A N 1
ATOM 1536 C CA . GLN A 1 192 ? -17.323 7.974 18.121 1.00 71.88 192 GLN A CA 1
ATOM 1537 C C . GLN A 1 192 ? -18.365 6.845 18.106 1.00 71.88 192 GLN A C 1
ATOM 1539 O O . GLN A 1 192 ? -18.820 6.427 17.047 1.00 71.88 192 GLN A O 1
ATOM 1544 N N . LEU A 1 193 ? -18.763 6.368 19.287 1.00 73.88 193 LEU A N 1
ATOM 1545 C CA . LEU A 1 193 ? -19.772 5.329 19.466 1.00 73.88 193 LEU A CA 1
ATOM 1546 C C . LEU A 1 193 ? -21.184 5.826 19.151 1.00 73.88 193 LEU A C 1
ATOM 1548 O O . LEU A 1 193 ? -21.951 5.147 18.470 1.00 73.88 193 LEU A O 1
ATOM 1552 N N . ARG A 1 194 ? -21.512 7.025 19.638 1.00 71.25 194 ARG A N 1
ATOM 1553 C CA . ARG A 1 194 ? -22.779 7.713 19.375 1.00 71.25 194 ARG A CA 1
ATOM 1554 C C . ARG A 1 194 ? -22.887 8.140 17.919 1.00 71.25 194 ARG A C 1
ATOM 1556 O O . ARG A 1 194 ? -23.960 8.037 17.350 1.00 71.25 194 ARG A O 1
ATOM 1563 N N . GLU A 1 195 ? -21.787 8.558 17.299 1.00 73.00 195 GLU A N 1
ATOM 1564 C CA . GLU A 1 195 ? -21.763 8.843 15.864 1.00 73.00 195 GLU A CA 1
ATOM 1565 C C . GLU A 1 195 ? -21.983 7.568 15.037 1.00 73.00 195 GLU A C 1
ATOM 1567 O O . GLU A 1 195 ? -22.752 7.579 14.080 1.00 73.00 195 GLU A O 1
ATOM 1572 N N . LEU A 1 196 ? -21.353 6.454 15.428 1.00 68.81 196 LEU A N 1
ATOM 1573 C CA . LEU A 1 196 ? -21.516 5.172 14.743 1.00 68.81 196 LEU A CA 1
ATOM 1574 C C . LEU A 1 196 ? -22.948 4.637 14.859 1.00 68.81 196 LEU A C 1
ATOM 1576 O O . LEU A 1 196 ? -23.508 4.185 13.872 1.00 68.81 196 LEU A O 1
ATOM 1580 N N . THR A 1 197 ? -23.540 4.701 16.050 1.00 63.56 197 THR A N 1
ATOM 1581 C CA . THR A 1 197 ? -24.906 4.206 16.307 1.00 63.56 197 THR A CA 1
ATOM 1582 C C . THR A 1 197 ? -25.991 5.175 15.838 1.00 63.56 197 THR A C 1
ATOM 1584 O O . THR A 1 197 ? -27.020 4.737 15.341 1.00 63.56 197 THR A O 1
ATOM 1587 N N . GLY A 1 198 ? -25.759 6.486 15.918 1.00 57.50 198 GLY A N 1
ATOM 1588 C CA . GLY A 1 198 ? -26.676 7.522 15.434 1.00 57.50 198 GLY A CA 1
ATOM 1589 C C . GLY A 1 198 ? -26.767 7.606 13.909 1.00 57.50 198 GLY A C 1
ATOM 1590 O O . GLY A 1 198 ? -27.752 8.117 13.394 1.00 57.50 198 GLY A O 1
ATOM 1591 N N . LYS A 1 199 ? -25.781 7.064 13.181 1.00 53.00 199 LYS A N 1
ATOM 1592 C CA . LYS A 1 199 ? -25.853 6.853 11.724 1.00 53.00 199 LYS A CA 1
ATOM 1593 C C . LYS A 1 199 ? -26.773 5.691 11.317 1.00 53.00 199 LYS A C 1
ATOM 1595 O O . LYS A 1 199 ? -27.024 5.530 10.127 1.00 53.00 199 LYS A O 1
ATOM 1600 N N . ILE A 1 200 ? -27.222 4.883 12.281 1.00 49.66 200 ILE A N 1
ATOM 1601 C CA . ILE A 1 200 ? -27.921 3.611 12.055 1.00 49.66 200 ILE A CA 1
ATOM 1602 C C . ILE A 1 200 ? -29.421 3.673 12.448 1.00 49.66 200 ILE A C 1
ATOM 1604 O O . ILE A 1 200 ? -30.169 2.756 12.120 1.00 49.66 200 ILE A O 1
ATOM 1608 N N . ASN A 1 201 ? -29.880 4.761 13.083 1.00 40.34 201 ASN A N 1
ATOM 1609 C CA . ASN A 1 201 ? -31.307 5.008 13.357 1.00 40.34 201 ASN A CA 1
ATOM 1610 C C . ASN A 1 201 ? -32.043 5.641 12.173 1.00 40.34 201 ASN A C 1
ATOM 1612 O O . ASN A 1 201 ? -31.448 6.523 11.514 1.00 40.34 201 ASN A O 1
#

Organism: NCBI:txid433724

pLDDT: mean 78.17, std 15.16, range [29.23, 95.44]

Secondary structure (DSSP, 8-state):
---TT--EEEEEEEEEE---TTSS---EEEEEEEEEEEES--S--HHHHHHHHTTSGGGGGGSS--TTTEEEE-STT--EEEESSBTTBEEEEEEEE--S-HHHHHHHHHHHHHSGGGB----S--S-----------EEEEEEETTEEEEEE--STTH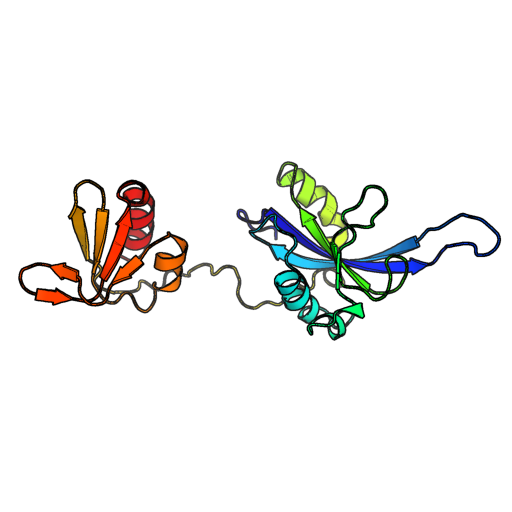HHHHHTT-EEEEEEEETTEEEEEEEEEGGGHHHHHHHHHT--

Foldseek 3Di:
DADPLFFKWKKKFAWAWPADPVDPDGDIDTPAMATQGTDNDPDWDLQVNLVSLCLDPQRVVQNDDDPCQFADQPDPPGPHTWGDNDPHHGMIIGMGGDPDDPVVVCVVCVVQVVDVNRYRYPPDDPVDPPPPPLPPWDWDWDCPDPFKIKIDTDCVVVVVVCVVLVWDWDQFDDDPNGGHTITMDTPVCVVVVCVVVVSND